Protein AF-A0A7C5CUS9-F1 (afdb_monomer_lite)

Foldseek 3Di:
DDDPDDPDDDPVVLVVLLVLLLVLLVLLVVLLVQLLPQDQPPDQDPVSLVVSLVSNLVSLVSQLVSCVVSVVVLSNVQSVVLSVLSVVCCVPPSVLVVVCSVVSLSRVLSNLLSVCSNPVDPVSLVVSLCSQVDPSRPDGRPPVSNVSSSVSSNVSPDDSPPPPPVPPPPDDDDDDDDDDDDDDDDDDDDDDDDDDDDDDDDDDDDDDDDPPPPPPPPDPPPPDVVVVVVVVVPDDD

pLDDT: mean 77.97, std 20.78, range [39.03, 98.56]

Secondary structure (DSSP, 8-state):
-------PPPHHHHHHHHHHHHHHHHHHHHHHHHHHHPPPPSS--HHHHHHHHHHHHHHHHHHHHHHHHTT-HHHHHHHHHHHHHHHHHHHH-HHHHHHHHHTTHHHHHHHHHHHHHHS--HHHHHHHHHHHT-TTSSSPPPHHHHHHHHHHHHHHH--TTTTSTTS-----------------------------------------------------TT--HHHHHHHHHS---

Sequence (237 aa):
MADLEPLTATPDEIATRADTALAFAEELEDVALQLSSLALDDAPSSSTSSAFIEQILAEYERLVMAAHLFDYTGIQQSGEWWQRFLQKTQQTAPDRLLAWWEQGALFAWIELTALSLRDPAAEHLALLQETLLDDTFPETLPEALQTQLLLDLHQQSVDPFAVDKAFDEETDPTVSTSASVASIKDQNKDNEDENESKNDITNNEASTEHSSNNNYLRWDQDIHPELLNAFLQETPP

Structure (mmCIF, N/CA/C/O backbone):
data_AF-A0A7C5CUS9-F1
#
_entry.id   AF-A0A7C5CUS9-F1
#
loop_
_atom_site.group_PDB
_atom_site.id
_atom_site.type_symbol
_atom_site.label_atom_id
_atom_site.label_alt_id
_atom_site.label_comp_id
_atom_site.label_asym_id
_atom_site.label_entity_id
_atom_site.label_seq_id
_atom_site.pdbx_PDB_ins_code
_atom_site.Cartn_x
_atom_site.Cartn_y
_atom_site.Cartn_z
_atom_site.occupancy
_atom_site.B_iso_or_equiv
_atom_site.auth_seq_id
_atom_site.auth_comp_id
_atom_site.auth_asym_id
_atom_site.auth_atom_id
_atom_site.pdbx_PDB_model_num
ATOM 1 N N . MET A 1 1 ? 8.129 -22.431 -42.213 1.00 55.28 1 MET A N 1
ATOM 2 C CA . MET A 1 1 ? 8.843 -21.845 -41.066 1.00 55.28 1 MET A CA 1
ATOM 3 C C . MET A 1 1 ? 8.667 -20.353 -41.205 1.00 55.28 1 MET A C 1
ATOM 5 O O . MET A 1 1 ? 9.185 -19.806 -42.164 1.00 55.28 1 MET A O 1
ATOM 9 N N . ALA A 1 2 ? 7.786 -19.763 -40.400 1.00 53.50 2 ALA A N 1
ATOM 10 C CA . ALA A 1 2 ? 7.656 -18.314 -40.336 1.00 53.50 2 ALA A CA 1
ATOM 11 C C . ALA A 1 2 ? 8.736 -17.827 -39.368 1.00 53.50 2 ALA A C 1
ATOM 13 O O . ALA A 1 2 ? 8.778 -18.318 -38.239 1.00 53.50 2 ALA A O 1
ATOM 14 N N . ASP A 1 3 ? 9.623 -16.956 -39.844 1.00 59.09 3 ASP A N 1
ATOM 15 C CA . ASP A 1 3 ? 10.543 -16.201 -38.998 1.00 59.09 3 ASP A CA 1
ATOM 16 C C . ASP A 1 3 ? 9.707 -15.373 -38.019 1.00 59.09 3 ASP A C 1
ATOM 18 O O . ASP A 1 3 ? 8.948 -14.492 -38.423 1.00 59.09 3 ASP A O 1
ATOM 22 N N . LEU A 1 4 ? 9.784 -15.722 -36.736 1.00 63.00 4 LEU A N 1
ATOM 23 C CA . LEU A 1 4 ? 9.299 -14.879 -35.654 1.00 63.00 4 LEU A CA 1
ATOM 24 C C . LEU A 1 4 ? 10.414 -13.875 -35.374 1.00 63.00 4 LEU A C 1
ATOM 26 O O . LEU A 1 4 ? 11.350 -14.185 -34.638 1.00 63.00 4 LEU A O 1
ATOM 30 N N . GLU A 1 5 ? 10.346 -12.701 -36.001 1.00 58.34 5 GLU A N 1
ATOM 31 C CA . GLU A 1 5 ? 11.188 -11.584 -35.579 1.00 58.34 5 GLU A CA 1
ATOM 32 C C . GLU A 1 5 ? 10.832 -11.229 -34.123 1.00 58.34 5 GLU A C 1
ATOM 34 O O . GLU A 1 5 ? 9.645 -11.103 -33.798 1.00 58.34 5 GLU A O 1
ATOM 39 N N . PRO A 1 6 ? 11.821 -11.123 -33.217 1.00 62.91 6 PRO A N 1
ATOM 40 C CA . PRO A 1 6 ? 11.564 -10.747 -31.837 1.00 62.91 6 PRO A CA 1
ATOM 41 C C . PRO A 1 6 ? 11.033 -9.310 -31.797 1.00 62.91 6 PRO A C 1
ATOM 43 O O . PRO A 1 6 ? 11.703 -8.379 -32.237 1.00 62.91 6 PRO A O 1
ATOM 46 N N . LEU A 1 7 ? 9.819 -9.134 -31.267 1.00 59.28 7 LEU A N 1
ATOM 47 C CA . LEU A 1 7 ? 9.232 -7.831 -30.946 1.00 59.28 7 LEU A CA 1
ATOM 48 C C . LEU A 1 7 ? 10.044 -7.190 -29.812 1.00 59.28 7 LEU A C 1
ATOM 50 O O . LEU A 1 7 ? 9.734 -7.363 -28.636 1.00 59.28 7 LEU A O 1
ATOM 54 N N . THR A 1 8 ? 11.118 -6.488 -30.161 1.00 75.06 8 THR A N 1
ATOM 55 C CA . THR A 1 8 ? 11.829 -5.612 -29.228 1.00 75.06 8 THR A CA 1
ATOM 56 C C . THR A 1 8 ? 10.999 -4.349 -29.036 1.00 75.06 8 THR A C 1
ATOM 58 O O . THR A 1 8 ? 10.663 -3.691 -30.023 1.00 75.06 8 THR A O 1
ATOM 61 N N . ALA A 1 9 ? 10.668 -4.018 -27.787 1.00 71.69 9 ALA A N 1
ATOM 62 C CA . ALA A 1 9 ? 9.993 -2.768 -27.450 1.00 71.69 9 ALA A CA 1
ATOM 63 C C . ALA A 1 9 ? 10.779 -1.572 -28.009 1.00 71.69 9 ALA A C 1
ATOM 65 O O . ALA A 1 9 ? 12.014 -1.559 -27.998 1.00 71.69 9 ALA A O 1
ATOM 66 N N . THR A 1 10 ? 10.067 -0.579 -28.529 1.00 78.44 10 THR A N 1
ATOM 67 C CA . THR A 1 10 ? 10.707 0.631 -29.050 1.00 78.44 10 THR A CA 1
ATOM 68 C C . THR A 1 10 ? 11.219 1.502 -27.892 1.00 78.44 10 THR A C 1
ATOM 70 O O . THR A 1 10 ? 10.622 1.499 -26.815 1.00 78.44 10 THR A O 1
ATOM 73 N N . PRO A 1 11 ? 12.305 2.279 -28.073 1.00 75.44 11 PRO A N 1
ATOM 74 C CA . PRO A 1 11 ? 12.808 3.181 -27.031 1.00 75.44 11 PRO A CA 1
ATOM 75 C C . PRO A 1 11 ? 11.751 4.141 -26.454 1.00 75.44 11 PRO A C 1
ATOM 77 O O . PRO A 1 11 ? 11.769 4.415 -25.255 1.00 75.44 11 PRO A O 1
ATOM 80 N N . ASP A 1 12 ? 10.800 4.596 -27.278 1.00 75.56 12 ASP A N 1
ATOM 81 C CA . ASP A 1 12 ? 9.710 5.488 -26.857 1.00 75.56 12 ASP A CA 1
ATOM 82 C C . ASP A 1 12 ? 8.717 4.796 -25.899 1.00 75.56 12 ASP A C 1
ATOM 84 O O . ASP A 1 12 ? 8.228 5.414 -24.950 1.00 75.56 12 ASP A O 1
ATOM 88 N N . GLU A 1 13 ? 8.441 3.501 -26.094 1.00 75.38 13 GLU A N 1
ATOM 89 C CA . GLU A 1 13 ? 7.565 2.718 -25.205 1.00 75.38 13 GLU A CA 1
ATOM 90 C C . GLU A 1 13 ? 8.198 2.514 -23.823 1.00 75.38 13 GLU A C 1
ATOM 92 O O . GLU A 1 13 ? 7.502 2.542 -22.809 1.00 75.38 13 GLU A O 1
ATOM 97 N N . ILE A 1 14 ? 9.523 2.361 -23.763 1.00 75.38 14 ILE A N 1
ATOM 98 C CA . ILE A 1 14 ? 10.247 2.172 -22.500 1.00 75.38 14 ILE A CA 1
ATOM 99 C C . ILE A 1 14 ? 10.316 3.467 -21.700 1.00 75.38 14 ILE A C 1
ATOM 101 O O . ILE A 1 14 ? 10.072 3.440 -20.495 1.00 75.38 14 ILE A O 1
ATOM 105 N N . ALA A 1 15 ? 10.585 4.597 -22.360 1.00 76.06 15 ALA A N 1
ATOM 106 C CA . ALA A 1 15 ? 10.545 5.905 -21.710 1.00 76.06 15 ALA A CA 1
ATOM 107 C C . ALA A 1 15 ? 9.154 6.176 -21.111 1.00 76.06 15 ALA A C 1
ATOM 109 O O . ALA A 1 15 ? 9.038 6.498 -19.932 1.00 76.06 15 ALA A O 1
ATOM 110 N N . THR A 1 16 ? 8.095 5.910 -21.883 1.00 83.69 16 THR A N 1
ATOM 111 C CA . THR A 1 16 ? 6.706 6.063 -21.420 1.00 83.69 16 THR A CA 1
ATOM 112 C C . THR A 1 16 ? 6.406 5.175 -20.207 1.00 83.69 16 THR A C 1
ATOM 114 O O . THR A 1 16 ? 5.716 5.597 -19.279 1.00 83.69 16 THR A O 1
ATOM 117 N N . ARG A 1 17 ? 6.936 3.946 -20.179 1.00 80.69 17 ARG A N 1
ATOM 118 C CA . ARG A 1 17 ? 6.749 3.010 -19.064 1.00 80.69 17 ARG A CA 1
ATOM 119 C C . ARG A 1 17 ? 7.463 3.464 -17.791 1.00 80.69 17 ARG A C 1
ATOM 121 O O . ARG A 1 17 ? 6.866 3.395 -16.721 1.00 80.69 17 ARG A O 1
ATOM 128 N N . ALA A 1 18 ? 8.700 3.946 -17.902 1.00 84.50 18 ALA A N 1
ATOM 129 C CA . ALA A 1 18 ? 9.447 4.486 -16.767 1.00 84.50 18 ALA A CA 1
ATOM 130 C C . ALA A 1 18 ? 8.754 5.726 -16.177 1.00 84.50 18 ALA A C 1
ATOM 132 O O . ALA A 1 18 ? 8.589 5.815 -14.961 1.00 84.50 18 ALA A O 1
ATOM 133 N N . ASP A 1 19 ? 8.265 6.627 -17.034 1.00 88.75 19 ASP A N 1
ATOM 134 C CA . ASP A 1 19 ? 7.502 7.805 -16.609 1.00 88.75 19 ASP A CA 1
ATOM 135 C C . ASP A 1 19 ? 6.191 7.408 -15.907 1.00 88.75 19 ASP A C 1
ATOM 137 O O . ASP A 1 19 ? 5.823 7.988 -14.887 1.00 88.75 19 ASP A O 1
ATOM 141 N N . THR A 1 20 ? 5.511 6.373 -16.413 1.00 92.69 20 THR A N 1
ATOM 142 C CA . THR A 1 20 ? 4.284 5.823 -15.809 1.00 92.69 20 THR A CA 1
ATOM 143 C C . THR A 1 20 ? 4.559 5.216 -14.430 1.00 92.69 20 THR A C 1
ATOM 145 O O . THR A 1 20 ? 3.800 5.460 -13.493 1.00 92.69 20 THR A O 1
ATOM 148 N N . ALA A 1 21 ? 5.654 4.464 -14.283 1.00 93.31 21 ALA A N 1
ATOM 149 C CA . ALA A 1 21 ? 6.048 3.863 -13.010 1.00 93.31 21 ALA A CA 1
ATOM 150 C C . ALA A 1 21 ? 6.416 4.917 -11.962 1.00 93.31 21 ALA A C 1
ATOM 152 O O . ALA A 1 21 ? 6.008 4.800 -10.808 1.00 93.31 21 ALA A O 1
ATOM 153 N N . LEU A 1 22 ? 7.136 5.966 -12.368 1.00 94.69 22 LEU A N 1
ATOM 154 C CA . LEU A 1 22 ? 7.504 7.067 -11.484 1.00 94.69 22 LEU A CA 1
ATOM 155 C C . LEU A 1 22 ? 6.280 7.879 -11.043 1.00 94.69 22 LEU A C 1
ATOM 157 O O . LEU A 1 22 ? 6.134 8.148 -9.854 1.00 94.69 22 LEU A O 1
ATOM 161 N N . ALA A 1 23 ? 5.373 8.199 -11.969 1.00 95.94 23 ALA A N 1
ATOM 162 C CA . ALA A 1 23 ? 4.124 8.889 -11.649 1.00 95.94 23 ALA A CA 1
ATOM 163 C C . ALA A 1 23 ? 3.242 8.071 -10.693 1.00 95.94 23 ALA A C 1
ATOM 165 O O . ALA A 1 23 ? 2.646 8.618 -9.769 1.00 95.94 23 ALA A O 1
ATOM 166 N N . PHE A 1 24 ? 3.182 6.749 -10.868 1.00 97.38 24 PHE A N 1
ATOM 167 C CA . PHE A 1 24 ? 2.443 5.905 -9.937 1.00 97.38 24 PHE A CA 1
ATOM 168 C C . PHE A 1 24 ? 3.132 5.792 -8.570 1.00 97.38 24 PHE A C 1
ATOM 170 O O . PHE A 1 24 ? 2.455 5.808 -7.545 1.00 97.38 24 PHE A O 1
ATOM 177 N N . ALA A 1 25 ? 4.465 5.725 -8.529 1.00 97.38 25 ALA A N 1
ATOM 178 C CA . ALA A 1 25 ? 5.212 5.727 -7.273 1.00 97.38 25 ALA A CA 1
ATOM 179 C C . ALA A 1 25 ? 4.959 7.003 -6.448 1.00 97.38 25 ALA A C 1
ATOM 181 O O . ALA A 1 25 ? 4.823 6.914 -5.231 1.00 97.38 25 ALA A O 1
ATOM 182 N N . GLU A 1 26 ? 4.835 8.164 -7.098 1.00 98.00 26 GLU A N 1
ATOM 183 C CA . GLU A 1 26 ? 4.446 9.423 -6.444 1.00 98.00 26 GLU A CA 1
ATOM 184 C C . GLU A 1 26 ? 3.052 9.332 -5.804 1.00 98.00 26 GLU A C 1
ATOM 186 O O . GLU A 1 26 ? 2.882 9.704 -4.646 1.00 98.00 26 GLU A O 1
ATOM 191 N N . GLU A 1 27 ? 2.069 8.754 -6.501 1.00 98.25 27 GLU A N 1
ATOM 192 C CA . GLU A 1 27 ? 0.730 8.538 -5.932 1.00 98.25 27 GLU A CA 1
ATOM 193 C C . GLU A 1 27 ? 0.753 7.586 -4.723 1.00 98.25 27 GLU A C 1
ATOM 195 O O . GLU A 1 27 ? 0.041 7.811 -3.741 1.00 98.25 27 GLU A O 1
ATOM 200 N N . LEU A 1 28 ? 1.579 6.533 -4.759 1.00 98.31 28 LEU A N 1
ATOM 201 C CA . LEU A 1 28 ? 1.756 5.614 -3.628 1.00 98.31 28 LEU A CA 1
ATOM 202 C C . LEU A 1 28 ? 2.380 6.311 -2.411 1.00 98.31 28 LEU A C 1
ATOM 204 O O . LEU A 1 28 ? 1.915 6.112 -1.288 1.00 98.31 28 LEU A O 1
ATOM 208 N N . GLU A 1 29 ? 3.405 7.137 -2.623 1.00 98.25 29 GLU A N 1
ATOM 209 C CA . GLU A 1 29 ? 4.027 7.941 -1.566 1.00 98.25 29 GLU A CA 1
ATOM 210 C C . GLU A 1 29 ? 3.043 8.934 -0.964 1.00 98.25 29 GLU A C 1
ATOM 212 O O . GLU A 1 29 ? 2.971 9.056 0.256 1.00 98.25 29 GLU A O 1
ATOM 217 N N . ASP A 1 30 ? 2.233 9.588 -1.794 1.00 98.44 30 ASP A N 1
ATOM 218 C CA . ASP A 1 30 ? 1.185 10.477 -1.314 1.00 98.44 30 ASP A CA 1
ATOM 219 C C . ASP A 1 30 ? 0.157 9.718 -0.468 1.00 98.44 30 ASP A C 1
ATOM 221 O O . ASP A 1 30 ? -0.300 10.238 0.548 1.00 98.44 30 ASP A O 1
ATOM 225 N N . VAL A 1 31 ? -0.233 8.494 -0.844 1.00 98.31 31 VAL A N 1
ATOM 226 C CA . VAL A 1 31 ? -1.117 7.642 -0.020 1.00 98.31 31 VAL A CA 1
ATOM 227 C C . VAL A 1 31 ? -0.464 7.293 1.313 1.00 98.31 31 VAL A C 1
ATOM 229 O O . VAL A 1 31 ? -1.089 7.477 2.360 1.00 98.31 31 VAL A O 1
ATOM 232 N N . ALA A 1 32 ? 0.782 6.822 1.298 1.00 98.25 32 ALA A N 1
ATOM 233 C CA . ALA A 1 32 ? 1.506 6.484 2.518 1.00 98.25 32 ALA A CA 1
ATOM 234 C C . ALA A 1 32 ? 1.677 7.706 3.437 1.00 98.25 32 ALA A C 1
ATOM 236 O O . ALA A 1 32 ? 1.413 7.626 4.638 1.00 98.25 32 ALA A O 1
ATOM 237 N N . LEU A 1 33 ? 2.011 8.865 2.864 1.00 97.88 33 LEU A N 1
ATOM 238 C CA . LEU A 1 33 ? 2.150 10.120 3.589 1.00 97.88 33 LEU A CA 1
ATOM 239 C C . LEU A 1 33 ? 0.820 10.546 4.215 1.00 97.88 33 LEU A C 1
ATOM 241 O O . LEU A 1 33 ? 0.798 10.854 5.407 1.00 97.88 33 LEU A O 1
ATOM 245 N N . GLN A 1 34 ? -0.286 10.519 3.461 1.00 97.75 34 GLN A N 1
ATOM 246 C CA . GLN A 1 34 ? -1.606 10.841 4.009 1.00 97.75 34 GLN A CA 1
ATOM 247 C C . GLN A 1 34 ? -1.957 9.910 5.170 1.00 97.75 34 GLN A C 1
ATOM 249 O O . GLN A 1 34 ? -2.291 10.408 6.245 1.00 97.75 34 GLN A O 1
ATOM 254 N N . LEU A 1 35 ? -1.785 8.593 5.001 1.00 96.69 35 LEU A N 1
ATOM 255 C CA . LEU A 1 35 ? -2.011 7.598 6.054 1.00 96.69 35 LEU A CA 1
ATOM 256 C C . LEU A 1 35 ? -1.165 7.871 7.303 1.00 96.69 35 LEU A C 1
ATOM 258 O O . LEU A 1 35 ? -1.698 7.826 8.411 1.00 96.69 35 LEU A O 1
ATOM 262 N N . SER A 1 36 ? 0.120 8.192 7.144 1.00 96.69 36 SER A N 1
ATOM 263 C CA . SER A 1 36 ? 1.016 8.517 8.263 1.00 96.69 36 SER A CA 1
ATOM 264 C C . SER A 1 36 ? 0.643 9.829 8.971 1.00 96.69 36 SER A C 1
ATOM 266 O O . SER A 1 36 ? 0.880 9.985 10.167 1.00 96.69 36 SER A O 1
ATOM 268 N N . SER A 1 37 ? 0.039 10.772 8.241 1.00 95.50 37 SER A N 1
ATOM 269 C CA . SER A 1 37 ? -0.313 12.106 8.738 1.00 95.50 37 SER A CA 1
ATOM 270 C C . SER A 1 37 ? -1.657 12.171 9.465 1.00 95.50 37 SER A C 1
ATOM 272 O O . SER A 1 37 ? -1.967 13.198 10.077 1.00 95.50 37 SER A O 1
ATOM 274 N N . LEU A 1 38 ? -2.464 11.105 9.398 1.00 93.81 38 LEU A N 1
ATOM 275 C CA . LEU A 1 38 ? -3.766 11.061 10.053 1.00 93.81 38 LEU A CA 1
ATOM 276 C C . LEU A 1 38 ? -3.597 11.272 11.561 1.00 93.81 38 LEU A C 1
ATOM 278 O O . LEU A 1 38 ? -2.950 10.495 12.248 1.00 93.81 38 LEU A O 1
ATOM 282 N N . ALA A 1 39 ? -4.194 12.326 12.106 1.00 86.62 39 ALA A N 1
ATOM 283 C CA . ALA A 1 39 ? -4.146 12.574 13.540 1.00 86.62 39 ALA A CA 1
ATOM 284 C C . ALA A 1 39 ? -5.305 11.857 14.241 1.00 86.62 39 ALA A C 1
ATOM 286 O O . ALA A 1 39 ? -6.468 12.015 13.857 1.00 86.62 39 ALA A O 1
ATOM 287 N N . LEU A 1 40 ? -4.996 11.116 15.304 1.00 82.50 40 LEU A N 1
ATOM 288 C CA . LEU A 1 40 ? -5.993 10.641 16.256 1.00 82.50 40 LEU A CA 1
ATOM 289 C C . LEU A 1 40 ? -6.042 11.613 17.440 1.00 82.50 40 LEU A C 1
ATOM 291 O O . LEU A 1 40 ? -5.014 11.896 18.051 1.00 82.50 40 LEU A O 1
ATOM 295 N N . ASP A 1 41 ? -7.227 12.131 17.768 1.00 81.12 41 ASP A N 1
ATOM 296 C CA . ASP A 1 41 ? -7.403 12.967 18.961 1.00 81.12 41 ASP A CA 1
ATOM 297 C C . ASP A 1 41 ? -7.045 12.178 20.239 1.00 81.12 41 ASP A C 1
ATOM 299 O O . ASP A 1 41 ? -7.427 11.015 20.368 1.00 81.12 41 ASP A O 1
ATOM 303 N N . ASP A 1 42 ? -6.407 12.833 21.221 1.00 69.44 42 ASP A N 1
ATOM 304 C CA . ASP A 1 42 ? -5.865 12.243 22.471 1.00 69.44 42 ASP A CA 1
ATOM 305 C C . ASP A 1 42 ? -6.867 11.421 23.320 1.00 69.44 42 ASP A C 1
ATOM 307 O O . ASP A 1 42 ? -6.479 10.691 24.234 1.00 69.44 42 ASP A O 1
ATOM 311 N N . ALA A 1 43 ? -8.171 11.548 23.064 1.00 64.19 43 ALA A N 1
ATOM 312 C CA . ALA A 1 43 ? -9.222 10.786 23.734 1.00 64.19 43 ALA A CA 1
ATOM 313 C C . ALA A 1 43 ? -10.288 10.354 22.717 1.00 64.19 43 ALA A C 1
ATOM 315 O O . ALA A 1 43 ? -11.368 10.959 22.656 1.00 64.19 43 ALA A O 1
ATOM 316 N N . PRO A 1 44 ? -10.013 9.321 21.901 1.00 68.31 44 PRO A N 1
ATOM 317 C CA . PRO A 1 44 ? -10.926 8.944 20.846 1.00 68.31 44 PRO A CA 1
ATOM 318 C C . PRO A 1 44 ? -12.192 8.364 21.477 1.00 68.31 44 PRO A C 1
ATOM 320 O O . PRO A 1 44 ? -12.201 7.325 22.138 1.00 68.31 44 PRO A O 1
ATOM 323 N N . SER A 1 45 ? -13.303 9.069 21.285 1.00 74.69 45 SER A N 1
ATOM 324 C CA . SER A 1 45 ? -14.613 8.466 21.484 1.00 74.69 45 SER A CA 1
ATOM 325 C C . SER A 1 45 ? -14.779 7.305 20.496 1.00 74.69 45 SER A C 1
ATOM 327 O O . SER A 1 45 ? -14.178 7.320 19.423 1.00 74.69 45 SER A O 1
ATOM 329 N N . SER A 1 46 ? -15.643 6.330 20.796 1.00 75.31 46 SER A N 1
ATOM 330 C CA . SER A 1 46 ? -15.958 5.248 19.839 1.00 75.31 46 SER A CA 1
ATOM 331 C C . SER A 1 46 ? -16.356 5.771 18.445 1.00 75.31 46 SER A C 1
ATOM 333 O O . SER A 1 46 ? -16.007 5.170 17.433 1.00 75.31 46 SER A O 1
ATOM 335 N N . SER A 1 47 ? -17.017 6.933 18.380 1.00 74.88 47 SER A N 1
ATOM 336 C CA . SER A 1 47 ? -17.316 7.642 17.131 1.00 74.88 47 SER A CA 1
ATOM 337 C C . SER A 1 47 ? -16.082 8.224 16.432 1.00 74.88 47 SER A C 1
ATOM 339 O O . SER A 1 47 ? -16.008 8.167 15.208 1.00 74.88 47 SER A O 1
ATOM 341 N N . THR A 1 48 ? -15.106 8.750 17.178 1.00 76.62 48 THR A N 1
ATOM 342 C CA . THR A 1 48 ? -13.851 9.291 16.624 1.00 76.62 48 THR A CA 1
ATOM 343 C C . THR A 1 48 ? -12.997 8.173 16.025 1.00 76.62 48 THR A C 1
ATOM 345 O O . THR A 1 48 ? -12.500 8.323 14.915 1.00 76.62 48 THR A O 1
ATOM 348 N N . SER A 1 49 ? -12.899 7.020 16.697 1.00 82.19 49 SER A N 1
ATOM 349 C CA . SER A 1 49 ? -12.193 5.845 16.166 1.00 82.19 49 SER A CA 1
ATOM 350 C C . SER A 1 49 ? -12.828 5.319 14.877 1.00 82.19 49 SER A C 1
ATOM 352 O O . SER A 1 49 ? -12.116 4.927 13.959 1.00 82.19 49 SER A O 1
ATOM 354 N N . SER A 1 50 ? -14.163 5.336 14.774 1.00 86.31 50 SER A N 1
ATOM 355 C CA . SER A 1 50 ? -14.853 4.926 13.543 1.00 86.31 50 SER A CA 1
ATOM 356 C C . SER A 1 50 ? -14.544 5.866 12.379 1.00 86.31 50 SER A C 1
ATOM 358 O O . SER A 1 50 ? -14.177 5.394 11.308 1.00 86.31 50 SER A O 1
ATOM 360 N N . ALA A 1 51 ? -14.644 7.181 12.597 1.00 89.25 51 ALA A N 1
ATOM 361 C CA . ALA A 1 51 ? -14.350 8.180 11.569 1.00 89.25 51 ALA A CA 1
ATOM 362 C C . ALA A 1 51 ? -12.878 8.141 11.124 1.00 89.25 51 ALA A C 1
ATOM 364 O O . ALA A 1 51 ? -12.578 8.340 9.951 1.00 89.25 51 ALA A O 1
ATOM 365 N N . PHE A 1 52 ? -11.961 7.856 12.049 1.00 91.31 52 PHE A N 1
ATOM 366 C CA . PHE A 1 52 ? -10.548 7.655 11.745 1.00 91.31 52 PHE A CA 1
ATOM 367 C C . PHE A 1 52 ? -10.322 6.434 10.838 1.00 91.31 52 PHE A C 1
ATOM 369 O O . PHE A 1 52 ? -9.650 6.529 9.816 1.00 91.31 52 PHE A O 1
ATOM 376 N N . ILE A 1 53 ? -10.944 5.293 11.154 1.00 90.94 53 ILE A N 1
ATOM 377 C CA . ILE A 1 53 ? -10.836 4.086 10.320 1.00 90.94 53 ILE A CA 1
ATOM 378 C C . ILE A 1 53 ? -11.471 4.305 8.937 1.00 90.94 53 ILE A C 1
ATOM 380 O O . ILE A 1 53 ? -10.954 3.804 7.940 1.00 90.94 53 ILE A O 1
ATOM 384 N N . GLU A 1 54 ? -12.555 5.079 8.845 1.00 93.25 54 GLU A N 1
ATOM 385 C CA . GLU A 1 54 ? -13.144 5.473 7.558 1.00 93.25 54 GLU A CA 1
ATOM 386 C C . GLU A 1 54 ? -12.164 6.278 6.689 1.00 93.25 54 GLU A C 1
ATOM 388 O O . GLU A 1 54 ? -12.128 6.064 5.479 1.00 93.25 54 GLU A O 1
ATOM 393 N N . GLN A 1 55 ? -11.326 7.136 7.281 1.00 95.81 55 GLN A N 1
ATOM 394 C CA . GLN A 1 55 ? -10.280 7.863 6.546 1.00 95.81 55 GLN A CA 1
ATOM 395 C C . GLN A 1 55 ? -9.194 6.917 6.026 1.00 95.81 55 GLN A C 1
ATOM 397 O O . GLN A 1 55 ? -8.820 7.010 4.860 1.00 95.81 55 GLN A O 1
ATOM 402 N N . ILE A 1 56 ? -8.754 5.951 6.842 1.00 96.00 56 ILE A N 1
ATOM 403 C CA . ILE A 1 56 ? -7.818 4.906 6.393 1.00 96.00 56 ILE A CA 1
ATOM 404 C C . ILE A 1 56 ? -8.401 4.151 5.191 1.00 96.00 56 ILE A C 1
ATOM 406 O O . ILE A 1 56 ? -7.723 3.957 4.184 1.00 96.00 56 ILE A O 1
ATOM 410 N N . LEU A 1 57 ? -9.668 3.734 5.273 1.00 96.50 57 LEU A N 1
ATOM 411 C CA . LEU A 1 57 ? -10.330 3.016 4.181 1.00 96.50 57 LEU A CA 1
ATOM 412 C C . LEU A 1 57 ? -10.447 3.861 2.906 1.00 96.50 57 LEU A C 1
ATOM 414 O O . LEU A 1 57 ? -10.296 3.308 1.816 1.00 96.50 57 LEU A O 1
ATOM 418 N N . ALA A 1 58 ? -10.678 5.169 3.036 1.00 97.81 58 ALA A N 1
ATOM 419 C CA . ALA A 1 58 ? -10.740 6.088 1.903 1.00 97.81 58 ALA A CA 1
ATOM 420 C C . ALA A 1 58 ? -9.381 6.225 1.194 1.00 97.81 58 ALA A C 1
ATOM 422 O O . ALA A 1 58 ? -9.327 6.210 -0.035 1.00 97.81 58 ALA A O 1
ATOM 423 N N . GLU A 1 59 ? -8.271 6.270 1.937 1.00 98.38 59 GLU A N 1
ATOM 424 C CA . GLU A 1 59 ? -6.931 6.281 1.331 1.00 98.38 59 GLU A CA 1
ATOM 425 C C . GLU A 1 59 ? -6.612 4.960 0.617 1.00 98.38 59 GLU A C 1
ATOM 427 O O . GLU A 1 59 ? -6.068 4.960 -0.487 1.00 98.38 59 GLU A O 1
ATOM 432 N N . TYR A 1 60 ? -7.034 3.824 1.176 1.00 98.25 60 TYR A N 1
ATOM 433 C CA . TYR A 1 60 ? -6.937 2.538 0.481 1.00 98.25 60 TYR A CA 1
ATOM 434 C C . TYR A 1 60 ? -7.834 2.463 -0.768 1.00 98.25 60 TYR A C 1
ATOM 436 O O . TYR A 1 60 ? -7.499 1.773 -1.728 1.00 98.25 60 TYR A O 1
ATOM 444 N N . GLU A 1 61 ? -8.971 3.162 -0.791 1.00 98.44 61 GLU A N 1
ATOM 445 C CA . GLU A 1 61 ? -9.801 3.285 -1.997 1.00 98.44 61 GLU A CA 1
ATOM 446 C C . GLU A 1 61 ? -9.100 4.111 -3.071 1.00 98.44 61 GLU A C 1
ATOM 448 O O . GLU A 1 61 ? -9.033 3.677 -4.224 1.00 98.44 61 GLU A O 1
ATOM 453 N N . ARG A 1 62 ? -8.494 5.240 -2.686 1.00 98.31 62 ARG A N 1
ATOM 454 C CA . ARG A 1 62 ? -7.664 6.050 -3.585 1.00 98.31 62 ARG A CA 1
ATOM 455 C C . ARG A 1 62 ? -6.522 5.228 -4.179 1.00 98.31 62 ARG A C 1
ATOM 457 O O . ARG A 1 62 ? -6.323 5.270 -5.390 1.00 98.31 62 ARG A O 1
ATOM 464 N N . LEU A 1 63 ? -5.840 4.430 -3.359 1.00 98.38 63 LEU A N 1
ATOM 465 C CA . LEU A 1 63 ? -4.793 3.506 -3.794 1.00 98.38 63 LEU A CA 1
ATOM 466 C C . LEU A 1 63 ? -5.285 2.526 -4.867 1.00 98.38 63 LEU A C 1
ATOM 468 O O . LEU A 1 63 ? -4.646 2.378 -5.905 1.00 98.38 63 LEU A O 1
ATOM 472 N N . VAL A 1 64 ? -6.424 1.865 -4.638 1.00 98.56 64 VAL A N 1
ATOM 473 C CA . VAL A 1 64 ? -7.005 0.905 -5.593 1.00 98.56 64 VAL A CA 1
ATOM 474 C C . VAL A 1 64 ? -7.384 1.596 -6.905 1.00 98.56 64 VAL A C 1
ATOM 476 O O . VAL A 1 64 ? -7.122 1.059 -7.982 1.00 98.56 64 VAL A O 1
ATOM 479 N N . MET A 1 65 ? -7.958 2.800 -6.835 1.00 98.19 65 MET A N 1
ATOM 480 C CA . MET A 1 65 ? -8.291 3.594 -8.020 1.00 98.19 65 MET A CA 1
ATOM 481 C C . MET A 1 65 ? -7.045 4.017 -8.803 1.00 98.19 65 MET A C 1
ATOM 483 O O . MET A 1 65 ? -7.050 3.930 -10.030 1.00 98.19 65 MET A O 1
ATOM 487 N N . ALA A 1 66 ? -5.984 4.443 -8.114 1.00 97.94 66 ALA A N 1
ATOM 488 C CA . ALA A 1 66 ? -4.711 4.782 -8.738 1.00 97.94 66 ALA A CA 1
ATOM 489 C C . ALA A 1 66 ? -4.094 3.541 -9.400 1.00 97.94 66 ALA A C 1
ATOM 491 O O . ALA A 1 66 ? -3.812 3.561 -10.592 1.00 97.94 66 ALA A O 1
ATOM 492 N N . ALA A 1 67 ? -3.997 2.416 -8.689 1.00 97.75 67 ALA A N 1
ATOM 493 C CA . ALA A 1 67 ? -3.470 1.173 -9.251 1.00 97.75 67 ALA A CA 1
ATOM 494 C C . ALA A 1 67 ? -4.232 0.734 -10.513 1.00 97.75 67 ALA A C 1
ATOM 496 O O . ALA A 1 67 ? -3.617 0.290 -11.479 1.00 97.75 67 ALA A O 1
ATOM 497 N N . HIS A 1 68 ? -5.556 0.916 -10.533 1.00 97.44 68 HIS A N 1
ATOM 498 C CA . HIS A 1 68 ? -6.370 0.668 -11.719 1.00 97.44 68 HIS A CA 1
ATOM 499 C C . HIS A 1 68 ? -6.064 1.641 -12.869 1.00 97.44 68 HIS A C 1
ATOM 501 O O . HIS A 1 68 ? -5.948 1.211 -14.011 1.00 97.44 68 HIS A O 1
ATOM 507 N N . LEU A 1 69 ? -5.918 2.941 -12.584 1.00 96.56 69 LEU A N 1
ATOM 508 C CA . LEU A 1 69 ? -5.615 3.972 -13.585 1.00 96.56 69 LEU A CA 1
ATOM 509 C C . LEU A 1 69 ? -4.261 3.747 -14.279 1.00 96.56 69 LEU A C 1
ATOM 511 O O . LEU A 1 69 ? -4.124 4.069 -15.456 1.00 96.56 69 LEU A O 1
ATOM 515 N N . PHE A 1 70 ? -3.286 3.208 -13.548 1.00 95.31 70 PHE A N 1
ATOM 516 C CA . PHE A 1 70 ? -1.930 2.936 -14.026 1.00 95.31 70 PHE A CA 1
ATOM 517 C C . PHE A 1 70 ? -1.716 1.467 -14.457 1.00 95.31 70 PHE A C 1
ATOM 519 O O . PHE A 1 70 ? -0.583 1.060 -14.698 1.00 95.31 70 PHE A O 1
ATOM 526 N N . ASP A 1 71 ? -2.785 0.666 -14.553 1.00 95.19 71 ASP A N 1
ATOM 527 C CA . ASP A 1 71 ? -2.769 -0.750 -14.965 1.00 95.19 71 ASP A CA 1
ATOM 528 C C . ASP A 1 71 ? -1.922 -1.702 -14.077 1.00 95.19 71 ASP A C 1
ATOM 530 O O . ASP A 1 71 ? -1.523 -2.794 -14.495 1.00 95.19 71 ASP A O 1
ATOM 534 N N . TYR A 1 72 ? -1.703 -1.360 -12.803 1.00 95.38 72 TYR A N 1
ATOM 535 C CA . TYR A 1 72 ? -0.995 -2.199 -11.826 1.00 95.38 72 TYR A CA 1
ATOM 536 C C . TYR A 1 72 ? -1.928 -3.207 -11.140 1.00 95.38 72 TYR A C 1
ATOM 538 O O . TYR A 1 72 ? -2.339 -3.041 -9.988 1.00 95.38 72 TYR A O 1
ATOM 546 N N . THR A 1 73 ? -2.246 -4.295 -11.842 1.00 95.94 73 THR A N 1
ATOM 547 C CA . THR A 1 73 ? -3.246 -5.285 -11.395 1.00 95.94 73 THR A CA 1
ATOM 548 C C . THR A 1 73 ? -2.896 -5.955 -10.056 1.00 95.94 73 THR A C 1
ATOM 550 O O . THR A 1 73 ? -3.773 -6.088 -9.202 1.00 95.94 73 THR A O 1
ATOM 553 N N . GLY A 1 74 ? -1.644 -6.359 -9.823 1.00 96.06 74 GLY A N 1
ATOM 554 C CA . GLY A 1 74 ? -1.223 -6.982 -8.563 1.00 96.06 74 GLY A CA 1
ATOM 555 C C . GLY A 1 74 ? -1.344 -6.046 -7.359 1.00 96.06 74 GLY A C 1
ATOM 556 O O . GLY A 1 74 ? -1.784 -6.467 -6.286 1.00 96.06 74 GLY A O 1
ATOM 557 N N . ILE A 1 75 ? -1.043 -4.758 -7.549 1.00 97.31 75 ILE A N 1
ATOM 558 C CA . ILE A 1 75 ? -1.204 -3.724 -6.514 1.00 97.31 75 ILE A CA 1
ATOM 559 C C . ILE A 1 75 ? -2.689 -3.445 -6.278 1.00 97.31 75 ILE A C 1
ATOM 561 O O . ILE A 1 75 ? -3.118 -3.400 -5.127 1.00 97.31 75 ILE A O 1
ATOM 565 N N . GLN A 1 76 ? -3.497 -3.363 -7.342 1.00 98.06 76 GLN A N 1
ATOM 566 C CA . GLN A 1 76 ? -4.949 -3.203 -7.239 1.00 98.06 76 GLN A CA 1
ATOM 567 C C . GLN A 1 76 ? -5.574 -4.335 -6.406 1.00 98.06 76 GLN A C 1
ATOM 569 O O . GLN A 1 76 ? -6.280 -4.077 -5.432 1.00 98.06 76 GLN A O 1
ATOM 574 N N . GLN A 1 77 ? -5.291 -5.594 -6.750 1.00 98.06 77 GLN A N 1
ATOM 575 C CA . GLN A 1 77 ? -5.854 -6.754 -6.053 1.00 98.06 77 GLN A CA 1
ATOM 576 C C . GLN A 1 77 ? -5.394 -6.836 -4.592 1.00 98.06 77 GLN A C 1
ATOM 578 O O . GLN A 1 77 ? -6.187 -7.192 -3.715 1.00 98.06 77 GLN A O 1
ATOM 583 N N . SER A 1 78 ? -4.134 -6.483 -4.324 1.00 97.94 78 SER A N 1
ATOM 584 C CA . SER A 1 78 ? -3.594 -6.421 -2.963 1.00 97.94 78 SER A CA 1
ATOM 585 C C . SER A 1 78 ? -4.274 -5.319 -2.149 1.00 97.94 78 SER A C 1
ATOM 587 O O . SER A 1 78 ? -4.711 -5.573 -1.028 1.00 97.94 78 SER A O 1
ATOM 589 N N . GLY A 1 79 ? -4.463 -4.128 -2.726 1.00 97.69 79 GLY A N 1
ATOM 590 C CA . GLY A 1 79 ? -5.201 -3.027 -2.104 1.00 97.69 79 GLY A CA 1
ATOM 591 C C . GLY A 1 79 ? -6.652 -3.397 -1.781 1.00 97.69 79 GLY A C 1
ATOM 592 O O . GLY A 1 79 ? -7.115 -3.162 -0.666 1.00 97.69 79 GLY A O 1
ATOM 593 N N . GLU A 1 80 ? -7.355 -4.067 -2.697 1.00 98.25 80 GLU A N 1
ATOM 594 C CA . GLU A 1 80 ? -8.715 -4.563 -2.447 1.00 98.25 80 GLU A CA 1
ATOM 595 C C . GLU A 1 80 ? -8.765 -5.617 -1.331 1.00 98.25 80 GLU A C 1
ATOM 597 O O . GLU A 1 80 ? -9.729 -5.680 -0.561 1.00 98.25 80 GLU A O 1
ATOM 602 N N . TRP A 1 81 ? -7.761 -6.495 -1.248 1.00 98.06 81 TRP A N 1
ATOM 603 C CA . TRP A 1 81 ? -7.661 -7.447 -0.146 1.00 98.06 81 TRP A CA 1
ATOM 604 C C . TRP A 1 81 ? -7.477 -6.716 1.186 1.00 98.06 81 TRP A C 1
ATOM 606 O O . TRP A 1 81 ? -8.243 -6.975 2.119 1.00 98.06 81 TRP A O 1
ATOM 616 N N . TRP A 1 82 ? -6.557 -5.747 1.245 1.00 97.00 82 TRP A N 1
ATOM 617 C CA . TRP A 1 82 ? -6.335 -4.927 2.433 1.00 97.00 82 TRP A CA 1
ATOM 618 C C . TRP A 1 82 ? -7.602 -4.183 2.856 1.00 97.00 82 TRP A C 1
ATOM 620 O O . TRP A 1 82 ? -7.959 -4.226 4.027 1.00 97.00 82 TRP A O 1
ATOM 630 N N . GLN A 1 83 ? -8.363 -3.592 1.931 1.00 97.19 83 GLN A N 1
ATOM 631 C CA . GLN A 1 83 ? -9.647 -2.960 2.261 1.00 97.19 83 GLN A CA 1
ATOM 632 C C . GLN A 1 83 ? -10.618 -3.921 2.959 1.00 97.19 83 GLN A C 1
ATOM 634 O O . GLN A 1 83 ? -11.191 -3.584 3.998 1.00 97.19 83 GLN A O 1
ATOM 639 N N . ARG A 1 84 ? -10.798 -5.135 2.419 1.00 97.56 84 ARG A N 1
ATOM 640 C CA . ARG A 1 84 ? -11.684 -6.150 3.021 1.00 97.56 84 ARG A CA 1
ATOM 641 C C . ARG A 1 84 ? -11.171 -6.586 4.395 1.00 97.56 84 ARG A C 1
ATOM 643 O O . ARG A 1 84 ? -11.963 -6.741 5.327 1.00 97.56 84 ARG A O 1
ATOM 650 N N . PHE A 1 85 ? -9.859 -6.760 4.526 1.00 96.38 85 PHE A N 1
ATOM 651 C CA . PHE A 1 85 ? -9.194 -7.098 5.780 1.00 96.38 85 PHE A CA 1
ATOM 652 C C . PHE A 1 85 ? -9.395 -6.010 6.849 1.00 96.38 85 PHE A C 1
ATOM 654 O O . PHE A 1 85 ? -9.797 -6.311 7.978 1.00 96.38 85 PHE A O 1
ATOM 661 N N . LEU A 1 86 ? -9.203 -4.740 6.487 1.00 95.38 86 LEU A N 1
ATOM 662 C CA . LEU A 1 86 ? -9.395 -3.589 7.368 1.00 95.38 86 LEU A CA 1
ATOM 663 C C . LEU A 1 86 ? -10.860 -3.462 7.805 1.00 95.38 86 LEU A C 1
ATOM 665 O O . LEU A 1 86 ? -11.129 -3.334 8.997 1.00 95.38 86 LEU A O 1
ATOM 669 N N . GLN A 1 87 ? -11.820 -3.605 6.884 1.00 95.38 87 GLN A N 1
ATOM 670 C CA . GLN A 1 87 ? -13.258 -3.592 7.198 1.00 95.38 87 GLN A CA 1
ATOM 671 C C . GLN A 1 87 ? -13.663 -4.721 8.157 1.00 95.38 87 GLN A C 1
ATOM 673 O O . GLN A 1 87 ? -14.427 -4.511 9.101 1.00 95.38 87 GLN A O 1
ATOM 678 N N . LYS A 1 88 ? -13.142 -5.936 7.947 1.00 95.44 88 LYS A N 1
ATOM 679 C CA . LYS A 1 88 ? -13.371 -7.080 8.843 1.00 95.44 88 LYS A CA 1
ATOM 680 C C . LYS A 1 88 ? -12.767 -6.830 10.227 1.00 95.44 88 LYS A C 1
ATOM 682 O O . LYS A 1 88 ? -13.397 -7.134 11.244 1.00 95.44 88 LYS A O 1
ATOM 687 N N . THR A 1 89 ? -11.566 -6.259 10.280 1.00 93.81 89 THR A N 1
ATOM 688 C CA . THR A 1 89 ? -10.882 -5.956 11.543 1.00 93.81 89 THR A CA 1
ATOM 689 C C . THR A 1 89 ? -11.580 -4.824 12.294 1.00 93.81 89 THR A C 1
ATOM 691 O O . THR A 1 89 ? -11.766 -4.936 13.501 1.00 93.81 89 THR A O 1
ATOM 694 N N . GLN A 1 90 ? -12.087 -3.803 11.601 1.00 92.69 90 GLN A N 1
ATOM 695 C CA . GLN A 1 90 ? -12.883 -2.722 12.195 1.00 92.69 90 GLN A CA 1
ATOM 696 C C . GLN A 1 90 ? -14.081 -3.265 12.989 1.00 92.69 90 GLN A C 1
ATOM 698 O O . GLN A 1 90 ? -14.398 -2.760 14.063 1.00 92.69 90 GLN A O 1
ATOM 703 N N . GLN A 1 91 ? -14.727 -4.323 12.488 1.00 91.56 91 GLN A N 1
ATOM 704 C CA . GLN A 1 91 ? -15.893 -4.940 13.131 1.00 91.56 91 GLN A CA 1
ATOM 705 C C . GLN A 1 91 ? -15.536 -5.858 14.307 1.00 91.56 91 GLN A C 1
ATOM 707 O O . GLN A 1 91 ? -16.375 -6.088 15.177 1.00 91.56 91 GLN A O 1
ATOM 712 N N . THR A 1 92 ? -14.327 -6.425 14.321 1.00 93.31 92 THR A N 1
ATOM 713 C CA . THR A 1 92 ? -13.949 -7.504 15.252 1.00 93.31 92 THR A CA 1
ATOM 714 C C . THR A 1 92 ? -12.936 -7.076 16.311 1.00 93.31 92 THR A C 1
ATOM 716 O O . THR A 1 92 ? -13.027 -7.532 17.449 1.00 93.31 92 THR A O 1
ATOM 719 N N . ALA A 1 93 ? -11.986 -6.210 15.960 1.00 91.75 93 ALA A N 1
ATOM 720 C CA . ALA A 1 93 ? -10.893 -5.760 16.816 1.00 91.75 93 ALA A CA 1
ATOM 721 C C . ALA A 1 93 ? -10.378 -4.359 16.401 1.00 91.75 93 ALA A C 1
ATOM 723 O O . ALA A 1 93 ? -9.237 -4.239 15.951 1.00 91.75 93 ALA A O 1
ATOM 724 N N . PRO A 1 94 ? -11.178 -3.285 16.559 1.00 89.31 94 PRO A N 1
ATOM 725 C CA . PRO A 1 94 ? -10.796 -1.935 16.129 1.00 89.31 94 PRO A CA 1
ATOM 726 C C . PRO A 1 94 ? -9.524 -1.410 16.816 1.00 89.31 94 PRO A C 1
ATOM 728 O O . PRO A 1 94 ? -8.720 -0.745 16.171 1.00 89.31 94 PRO A O 1
ATOM 731 N N . ASP A 1 95 ? -9.278 -1.777 18.077 1.00 89.69 95 ASP A N 1
ATOM 732 C CA . ASP A 1 95 ? -8.071 -1.363 18.811 1.00 89.69 95 ASP A CA 1
ATOM 733 C C . ASP A 1 95 ? -6.775 -1.890 18.167 1.00 89.69 95 ASP A C 1
ATOM 735 O O . ASP A 1 95 ? -5.721 -1.26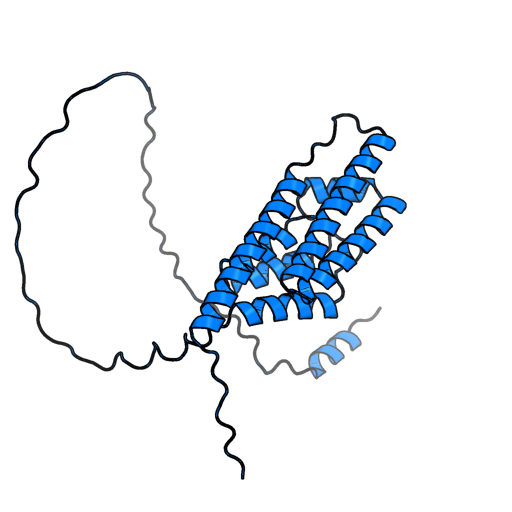7 18.277 1.00 89.69 95 ASP A O 1
ATOM 739 N N . ARG A 1 96 ? -6.835 -3.027 17.453 1.00 91.56 96 ARG A N 1
ATOM 740 C CA . ARG A 1 96 ? -5.669 -3.563 16.732 1.00 91.56 96 ARG A CA 1
ATOM 741 C C . ARG A 1 96 ? -5.312 -2.737 15.504 1.00 91.56 96 ARG A C 1
ATOM 743 O O . ARG A 1 96 ? -4.131 -2.596 15.216 1.00 91.56 96 ARG A O 1
ATOM 750 N N . LEU A 1 97 ? -6.309 -2.182 14.810 1.00 92.19 97 LEU A N 1
ATOM 751 C CA . LEU A 1 97 ? -6.059 -1.300 13.668 1.00 92.19 97 LEU A CA 1
ATOM 752 C C . LEU A 1 97 ? -5.272 -0.065 14.095 1.00 92.19 97 LEU A C 1
ATOM 754 O O . LEU A 1 97 ? -4.330 0.312 13.407 1.00 92.19 97 LEU A O 1
ATOM 758 N N . LEU A 1 98 ? -5.628 0.515 15.244 1.00 90.50 98 LEU A N 1
ATOM 759 C CA . LEU A 1 98 ? -4.893 1.639 15.822 1.00 90.50 98 LEU A CA 1
ATOM 760 C C . LEU A 1 98 ? -3.448 1.245 16.129 1.00 90.50 98 LEU A C 1
ATOM 762 O O . LEU A 1 98 ? -2.532 1.937 15.706 1.00 90.50 98 LEU A O 1
ATOM 766 N N . ALA A 1 99 ? -3.237 0.093 16.771 1.00 92.31 99 ALA A N 1
ATOM 767 C CA . ALA A 1 99 ? -1.893 -0.381 17.086 1.00 92.31 99 ALA A CA 1
ATOM 768 C C . ALA A 1 99 ? -1.022 -0.600 15.833 1.00 92.31 99 ALA A C 1
ATOM 770 O O . ALA A 1 99 ? 0.155 -0.250 15.850 1.00 92.31 99 ALA A O 1
ATOM 771 N N . TRP A 1 100 ? -1.571 -1.162 14.749 1.00 94.38 100 TRP A N 1
ATOM 772 C CA . TRP A 1 100 ? -0.829 -1.324 13.489 1.00 94.38 100 TRP A CA 1
ATOM 773 C C . TRP A 1 100 ? -0.578 -0.004 12.776 1.00 94.38 100 TRP A C 1
ATOM 775 O O . TRP A 1 100 ? 0.475 0.166 12.166 1.00 94.38 100 TRP A O 1
ATOM 785 N N . TRP A 1 101 ? -1.529 0.925 12.845 1.00 94.50 101 TRP A N 1
ATOM 786 C CA . TRP A 1 101 ? -1.350 2.261 12.299 1.00 94.50 101 TRP A CA 1
ATOM 787 C C . TRP A 1 101 ? -0.226 3.013 13.026 1.00 94.50 101 TRP A C 1
ATOM 789 O O . TRP A 1 101 ? 0.679 3.517 12.369 1.00 94.50 101 TRP A O 1
ATOM 799 N N . GLU A 1 102 ? -0.218 3.004 14.364 1.00 93.00 102 GLU A N 1
ATOM 800 C CA . GLU A 1 102 ? 0.834 3.629 15.184 1.00 93.00 102 GLU A CA 1
ATOM 801 C C . GLU A 1 102 ? 2.226 3.040 14.905 1.00 93.00 102 GLU A C 1
ATOM 803 O O . GLU A 1 102 ? 3.232 3.741 14.993 1.00 93.00 102 GLU A O 1
ATOM 808 N N . GLN A 1 103 ? 2.290 1.752 14.558 1.00 94.88 103 GLN A N 1
ATOM 809 C CA . GLN A 1 103 ? 3.527 1.062 14.181 1.00 94.88 103 GLN A CA 1
ATOM 810 C C . GLN A 1 103 ? 3.946 1.309 12.723 1.00 94.88 103 GLN A C 1
ATOM 812 O O . GLN A 1 103 ? 5.018 0.868 12.320 1.00 94.88 103 GLN A O 1
ATOM 817 N N . GLY A 1 104 ? 3.111 1.968 11.918 1.00 95.38 104 GLY A N 1
ATOM 818 C CA . GLY A 1 104 ? 3.340 2.175 10.487 1.00 95.38 104 GLY A CA 1
ATOM 819 C C . GLY A 1 104 ? 3.105 0.944 9.607 1.00 95.38 104 GLY A C 1
ATOM 820 O O . GLY A 1 104 ? 3.242 1.013 8.386 1.00 95.38 104 GLY A O 1
ATOM 821 N N . ALA A 1 105 ? 2.677 -0.179 10.188 1.00 94.94 105 ALA A N 1
ATOM 822 C CA . ALA A 1 105 ? 2.499 -1.442 9.473 1.00 94.94 105 ALA A CA 1
ATOM 823 C C . ALA A 1 105 ? 1.442 -1.342 8.354 1.00 94.94 105 ALA A C 1
ATOM 825 O O . ALA A 1 105 ? 1.533 -2.027 7.338 1.00 94.94 105 ALA A O 1
ATOM 826 N N . LEU A 1 106 ? 0.454 -0.448 8.504 1.00 95.44 106 LEU A N 1
ATOM 827 C CA . LEU A 1 106 ? -0.597 -0.245 7.501 1.00 95.44 106 LEU A CA 1
ATOM 828 C C . LEU A 1 106 ? -0.137 0.479 6.230 1.00 95.44 106 LEU A C 1
ATOM 830 O O . LEU A 1 106 ? -0.878 0.456 5.253 1.00 95.44 106 LEU A O 1
ATOM 834 N N . PHE A 1 107 ? 1.020 1.139 6.216 1.00 96.75 107 PHE A N 1
ATOM 835 C CA . PHE A 1 107 ? 1.502 1.859 5.030 1.00 96.75 107 PHE A CA 1
ATOM 836 C C . PHE A 1 107 ? 2.937 1.503 4.629 1.00 96.75 107 PHE A C 1
ATOM 838 O O . PHE A 1 107 ? 3.321 1.793 3.502 1.00 96.75 107 PHE A O 1
ATOM 845 N N . ALA A 1 108 ? 3.686 0.775 5.463 1.00 97.31 108 ALA A N 1
ATOM 846 C CA . ALA A 1 108 ? 5.039 0.312 5.143 1.00 97.31 108 ALA A CA 1
ATOM 847 C C . ALA A 1 108 ? 5.127 -0.455 3.809 1.00 97.31 108 ALA A C 1
ATOM 849 O O . ALA A 1 108 ? 6.029 -0.223 3.006 1.00 97.31 108 ALA A O 1
ATOM 850 N N . TRP A 1 109 ? 4.164 -1.339 3.518 1.00 97.56 109 TRP A N 1
ATOM 851 C CA . TRP A 1 109 ? 4.157 -2.071 2.246 1.00 97.56 109 TRP A CA 1
ATOM 852 C C . TRP A 1 109 ? 3.916 -1.144 1.039 1.00 97.56 109 TRP A C 1
ATOM 854 O O . TRP A 1 109 ? 4.439 -1.406 -0.043 1.00 97.56 109 TRP A O 1
ATOM 864 N N . ILE A 1 110 ? 3.158 -0.055 1.218 1.00 98.38 110 ILE A N 1
ATOM 865 C CA . ILE A 1 110 ? 2.883 0.950 0.179 1.00 98.38 110 ILE A CA 1
ATOM 866 C C . ILE A 1 110 ? 4.168 1.731 -0.116 1.00 98.38 110 ILE A C 1
ATOM 868 O O . ILE A 1 110 ? 4.545 1.858 -1.279 1.00 98.38 110 ILE A O 1
ATOM 872 N N . GLU A 1 111 ? 4.883 2.166 0.927 1.00 98.25 111 GLU A N 1
ATOM 873 C CA . GLU A 1 111 ? 6.176 2.854 0.807 1.00 98.25 111 GLU A CA 1
ATOM 874 C C . GLU A 1 111 ? 7.217 1.984 0.099 1.00 98.25 111 GLU A C 1
ATOM 876 O O . GLU A 1 111 ? 7.866 2.429 -0.844 1.00 98.25 111 GLU A O 1
ATOM 881 N N . LEU A 1 112 ? 7.344 0.715 0.495 1.00 98.00 112 LEU A N 1
ATOM 882 C CA . LEU A 1 112 ? 8.288 -0.216 -0.128 1.00 98.00 112 LEU A CA 1
ATOM 883 C C . LEU A 1 112 ? 7.909 -0.557 -1.574 1.00 98.00 112 LEU A C 1
ATOM 885 O O . LEU A 1 112 ? 8.790 -0.774 -2.409 1.00 98.00 112 LEU A O 1
ATOM 889 N N . THR A 1 113 ? 6.614 -0.569 -1.894 1.00 97.88 113 THR A N 1
ATOM 890 C CA . THR A 1 113 ? 6.132 -0.711 -3.275 1.00 97.88 113 THR A CA 1
ATOM 891 C C . THR A 1 113 ? 6.531 0.509 -4.109 1.00 97.88 113 THR A C 1
ATOM 893 O O . THR A 1 113 ? 7.080 0.341 -5.197 1.00 97.88 113 THR A O 1
ATOM 896 N N . ALA A 1 114 ? 6.330 1.725 -3.590 1.00 97.75 114 ALA A N 1
ATOM 897 C CA . ALA A 1 114 ? 6.751 2.960 -4.252 1.00 97.75 114 ALA A CA 1
ATOM 898 C C . ALA A 1 114 ? 8.272 3.010 -4.457 1.00 97.75 114 ALA A C 1
ATOM 900 O O . ALA A 1 114 ? 8.751 3.289 -5.557 1.00 97.75 114 ALA A O 1
ATOM 901 N N . LEU A 1 115 ? 9.033 2.647 -3.421 1.00 96.81 115 LEU A N 1
ATOM 902 C CA . LEU A 1 115 ? 10.488 2.566 -3.470 1.00 96.81 115 LEU A CA 1
ATOM 903 C C . LEU A 1 115 ? 10.959 1.560 -4.527 1.00 96.81 115 LEU A C 1
ATOM 905 O O . LEU A 1 115 ? 11.852 1.881 -5.301 1.00 96.81 115 LEU A O 1
ATOM 909 N N . SER A 1 116 ? 10.318 0.391 -4.621 1.00 96.31 116 SER A N 1
ATOM 910 C CA . SER A 1 116 ? 10.643 -0.636 -5.624 1.00 96.31 116 SER A CA 1
ATOM 911 C C . SER A 1 116 ? 10.337 -0.197 -7.062 1.00 96.31 116 SER A C 1
ATOM 913 O O . SER A 1 116 ? 10.974 -0.680 -7.997 1.00 96.31 116 SER A O 1
ATOM 915 N N . LEU A 1 117 ? 9.362 0.699 -7.259 1.00 95.06 117 LEU A N 1
ATOM 916 C CA . LEU A 1 117 ? 9.059 1.284 -8.569 1.00 95.06 117 LEU A CA 1
ATOM 917 C C . LEU A 1 117 ? 10.075 2.360 -8.972 1.00 95.06 117 LEU A C 1
ATOM 919 O O . LEU A 1 117 ? 10.418 2.455 -10.149 1.00 95.06 117 LEU A O 1
ATOM 923 N N . ARG A 1 118 ? 10.555 3.166 -8.014 1.00 94.56 118 ARG A N 1
ATOM 924 C CA . ARG A 1 118 ? 11.577 4.200 -8.259 1.00 94.56 118 ARG A CA 1
ATOM 925 C C . ARG A 1 118 ? 12.966 3.609 -8.446 1.00 94.56 118 ARG A C 1
ATOM 927 O O . ARG A 1 118 ? 13.702 4.025 -9.338 1.00 94.56 118 ARG A O 1
ATOM 934 N N . ASP A 1 119 ? 13.320 2.689 -7.563 1.00 93.69 119 ASP A N 1
ATOM 935 C CA . ASP A 1 119 ? 14.607 2.024 -7.527 1.00 93.69 119 ASP A CA 1
ATOM 936 C C . ASP A 1 119 ? 14.387 0.504 -7.517 1.00 93.69 119 ASP A C 1
ATOM 938 O O . ASP A 1 119 ? 14.078 -0.081 -6.472 1.00 93.69 119 ASP A O 1
ATOM 942 N N . PRO A 1 120 ? 14.536 -0.157 -8.675 1.00 88.69 120 PRO A N 1
ATOM 943 C CA . PRO A 1 120 ? 14.263 -1.579 -8.842 1.00 88.69 120 PRO A CA 1
ATOM 944 C C . PRO A 1 120 ? 15.314 -2.517 -8.210 1.00 88.69 120 PRO A C 1
ATOM 946 O O . PRO A 1 120 ? 15.578 -3.616 -8.713 1.00 88.69 120 PRO A O 1
ATOM 949 N N . ALA A 1 121 ? 15.945 -2.106 -7.113 1.00 91.25 121 ALA A N 1
ATOM 950 C CA . ALA A 1 121 ? 16.910 -2.918 -6.397 1.00 91.25 121 ALA A CA 1
ATOM 951 C C . ALA A 1 121 ? 16.246 -4.169 -5.790 1.00 91.25 121 ALA A C 1
ATOM 953 O O . ALA A 1 121 ? 15.182 -4.114 -5.169 1.00 91.25 121 ALA A O 1
ATOM 954 N N . ALA A 1 122 ? 16.902 -5.325 -5.933 1.00 90.19 122 ALA A N 1
ATOM 955 C CA . ALA A 1 122 ? 16.392 -6.599 -5.415 1.00 90.19 122 ALA A CA 1
ATOM 956 C C . ALA A 1 122 ? 16.206 -6.597 -3.885 1.00 90.19 122 ALA A C 1
ATOM 958 O O . ALA A 1 122 ? 15.381 -7.341 -3.359 1.00 90.19 122 ALA A O 1
ATOM 959 N N . GLU A 1 123 ? 16.955 -5.750 -3.177 1.00 94.94 123 GLU A N 1
ATOM 960 C CA . GLU A 1 123 ? 16.830 -5.551 -1.732 1.00 94.94 123 GLU A CA 1
ATOM 961 C C . GLU A 1 123 ? 15.483 -4.936 -1.328 1.00 94.94 123 GLU A C 1
ATOM 963 O O . GLU A 1 123 ? 14.912 -5.357 -0.325 1.00 94.94 123 GLU A O 1
ATOM 968 N N . HIS A 1 124 ? 14.912 -4.035 -2.136 1.00 95.25 124 HIS A N 1
ATOM 969 C CA . HIS A 1 124 ? 13.600 -3.439 -1.862 1.00 95.25 124 HIS A CA 1
ATOM 970 C C . HIS A 1 124 ? 12.477 -4.471 -1.969 1.00 95.25 124 HIS A C 1
ATOM 972 O O . HIS A 1 124 ? 11.593 -4.519 -1.115 1.00 95.25 124 HIS A O 1
ATOM 978 N N . LEU A 1 125 ? 12.556 -5.365 -2.961 1.00 95.19 125 LEU A N 1
ATOM 979 C CA . LEU A 1 125 ? 11.602 -6.468 -3.104 1.00 95.19 125 LEU A CA 1
ATOM 980 C C . LEU A 1 125 ? 11.705 -7.474 -1.953 1.00 95.19 125 LEU A C 1
ATOM 982 O O . LEU A 1 125 ? 10.680 -7.983 -1.502 1.00 95.19 125 LEU A O 1
ATOM 986 N N . ALA A 1 126 ? 12.915 -7.744 -1.454 1.00 95.69 126 ALA A N 1
ATOM 987 C CA . ALA A 1 126 ? 13.107 -8.609 -0.292 1.00 95.69 126 ALA A CA 1
ATOM 988 C C . ALA A 1 126 ? 12.488 -7.998 0.979 1.00 95.69 126 ALA A C 1
ATOM 990 O O . ALA A 1 126 ? 11.771 -8.691 1.699 1.00 95.69 126 ALA A O 1
ATOM 991 N N . LEU A 1 127 ? 12.696 -6.697 1.213 1.00 97.06 127 LEU A N 1
ATOM 992 C CA . LEU A 1 127 ? 12.077 -5.968 2.328 1.00 97.06 127 LEU A CA 1
ATOM 993 C C . LEU A 1 127 ? 10.549 -5.912 2.207 1.00 97.06 127 LEU A C 1
ATOM 995 O O . LEU A 1 127 ? 9.833 -6.083 3.196 1.00 97.06 127 LEU A O 1
ATOM 999 N N . LEU A 1 128 ? 10.030 -5.706 0.992 1.00 97.00 128 LEU A N 1
ATOM 1000 C CA . LEU A 1 128 ? 8.594 -5.747 0.730 1.00 97.00 128 LEU A CA 1
ATOM 1001 C C . LEU A 1 128 ? 8.023 -7.130 1.055 1.00 97.00 128 LEU A C 1
ATOM 1003 O O . LEU A 1 128 ? 6.999 -7.227 1.726 1.00 97.00 128 LEU A O 1
ATOM 1007 N N . GLN A 1 129 ? 8.692 -8.200 0.625 1.00 96.56 129 GLN A N 1
ATOM 1008 C CA . GLN A 1 129 ? 8.270 -9.565 0.925 1.00 96.56 129 GLN A CA 1
ATOM 1009 C C . GLN A 1 129 ? 8.251 -9.841 2.434 1.00 96.56 129 GLN A C 1
ATOM 1011 O O . GLN A 1 129 ? 7.284 -10.421 2.921 1.00 96.56 129 GLN A O 1
ATOM 1016 N N . GLU A 1 130 ? 9.275 -9.412 3.175 1.00 96.38 130 GLU A N 1
ATOM 1017 C CA . GLU A 1 130 ? 9.311 -9.533 4.638 1.00 96.38 130 GLU A CA 1
ATOM 1018 C C . GLU A 1 130 ? 8.128 -8.803 5.288 1.00 96.38 130 GLU A C 1
ATOM 1020 O O . GLU A 1 130 ? 7.423 -9.379 6.112 1.00 96.38 130 GLU A O 1
ATOM 1025 N N . THR A 1 131 ? 7.842 -7.579 4.839 1.00 96.19 131 THR A N 1
ATOM 1026 C CA . THR A 1 131 ? 6.722 -6.766 5.343 1.00 96.19 131 THR A CA 1
ATOM 1027 C C . THR A 1 131 ? 5.362 -7.420 5.079 1.00 96.19 131 THR A C 1
ATOM 1029 O O . THR A 1 131 ? 4.470 -7.379 5.922 1.00 96.19 131 THR A O 1
ATOM 1032 N N . LEU A 1 132 ? 5.179 -8.054 3.916 1.00 95.06 132 LEU A N 1
ATOM 1033 C CA . LEU A 1 132 ? 3.937 -8.756 3.564 1.00 95.06 132 LEU A CA 1
ATOM 1034 C C . LEU A 1 132 ? 3.739 -10.069 4.339 1.00 95.06 132 LEU A C 1
ATOM 1036 O O . LEU A 1 132 ? 2.614 -10.572 4.415 1.00 95.06 132 LEU A O 1
ATOM 1040 N N . LEU A 1 133 ? 4.823 -10.625 4.883 1.00 95.00 133 LEU A N 1
ATOM 1041 C CA . LEU A 1 133 ? 4.846 -11.846 5.687 1.00 95.00 133 LEU A CA 1
ATOM 1042 C C . LEU A 1 133 ? 4.878 -11.565 7.194 1.00 95.00 133 LEU A C 1
ATOM 1044 O O . LEU A 1 133 ? 5.108 -12.488 7.969 1.00 95.00 133 LEU A O 1
ATOM 1048 N N . ASP A 1 134 ? 4.650 -10.321 7.613 1.00 93.94 134 ASP A N 1
ATOM 1049 C CA . ASP A 1 134 ? 4.668 -9.956 9.023 1.00 93.94 134 ASP A CA 1
ATOM 1050 C C . ASP A 1 134 ? 3.587 -10.722 9.819 1.00 93.94 134 ASP A C 1
ATOM 1052 O O . ASP A 1 134 ? 2.377 -10.562 9.617 1.00 93.94 134 ASP A O 1
ATOM 1056 N N . ASP A 1 135 ? 4.048 -11.544 10.767 1.00 93.06 135 ASP A N 1
ATOM 1057 C CA . ASP A 1 135 ? 3.227 -12.362 11.664 1.00 93.06 135 ASP A CA 1
ATOM 1058 C C . ASP A 1 135 ? 2.382 -11.525 12.650 1.00 93.06 135 ASP A C 1
ATOM 1060 O O . ASP A 1 135 ? 1.544 -12.065 13.383 1.00 93.06 135 ASP A O 1
ATOM 1064 N N . THR A 1 136 ? 2.581 -10.202 12.709 1.00 90.62 136 THR A N 1
ATOM 1065 C CA . THR A 1 136 ? 1.748 -9.299 13.514 1.00 90.62 136 THR A CA 1
ATOM 1066 C C . THR A 1 136 ? 0.326 -9.161 12.962 1.00 90.62 136 THR A C 1
ATOM 1068 O O . THR A 1 136 ? -0.595 -8.832 13.729 1.00 90.62 136 THR A O 1
ATOM 1071 N N . PHE A 1 137 ? 0.106 -9.459 11.676 1.00 89.81 137 PHE A N 1
ATOM 1072 C CA . PHE A 1 137 ? -1.224 -9.502 11.075 1.00 89.81 137 PHE A CA 1
ATOM 1073 C C . PHE A 1 137 ? -1.917 -10.855 11.343 1.00 89.81 137 PHE A C 1
ATOM 1075 O O . PHE A 1 137 ? -1.334 -11.918 11.156 1.00 89.81 137 PHE A O 1
ATOM 1082 N N . PRO A 1 138 ? -3.201 -10.876 11.753 1.00 87.62 138 PRO A N 1
ATOM 1083 C CA . PRO A 1 138 ? -3.943 -12.105 12.030 1.00 87.62 138 PRO A CA 1
ATOM 1084 C C . PRO A 1 138 ? -4.293 -12.894 10.765 1.00 87.62 138 PRO A C 1
ATOM 1086 O O . PRO A 1 138 ? -4.696 -14.051 10.863 1.00 87.62 138 PRO A O 1
ATOM 1089 N N . GLU A 1 139 ? -4.217 -12.254 9.602 1.00 93.00 139 GLU A N 1
ATOM 1090 C CA . GLU A 1 139 ? -4.441 -12.854 8.295 1.00 93.00 139 GLU A CA 1
ATOM 1091 C C . GLU A 1 139 ? -3.358 -12.299 7.373 1.00 93.00 139 GLU A C 1
ATOM 1093 O O . GLU A 1 139 ? -3.210 -11.084 7.274 1.00 93.00 139 GLU A O 1
ATOM 1098 N N . THR A 1 140 ? -2.584 -13.179 6.745 1.00 93.25 140 THR A N 1
ATOM 1099 C CA . THR A 1 140 ? -1.549 -12.789 5.786 1.00 93.25 140 THR A CA 1
ATOM 1100 C C . THR A 1 140 ? -2.159 -12.597 4.402 1.00 93.25 140 THR A C 1
ATOM 1102 O O . THR A 1 140 ? -3.190 -13.195 4.068 1.00 93.25 140 THR A O 1
ATOM 1105 N N . LEU A 1 141 ? -1.517 -11.770 3.573 1.00 95.06 141 LEU A N 1
ATOM 1106 C CA . LEU A 1 141 ? -1.921 -11.606 2.178 1.00 95.06 141 LEU A CA 1
ATOM 1107 C C . LEU A 1 141 ? -1.878 -12.986 1.483 1.00 95.06 141 LEU A C 1
ATOM 1109 O O . LEU A 1 141 ? -0.898 -13.708 1.655 1.00 95.06 141 LEU A O 1
ATOM 1113 N N . PRO A 1 142 ? -2.888 -13.407 0.703 1.00 97.00 142 PRO A N 1
ATOM 1114 C CA . PRO A 1 142 ? -2.844 -14.689 0.007 1.00 97.00 142 PRO A CA 1
ATOM 1115 C C . PRO A 1 142 ? -1.600 -14.816 -0.881 1.00 97.00 142 PRO A C 1
ATOM 1117 O O . PRO A 1 142 ? -1.279 -13.894 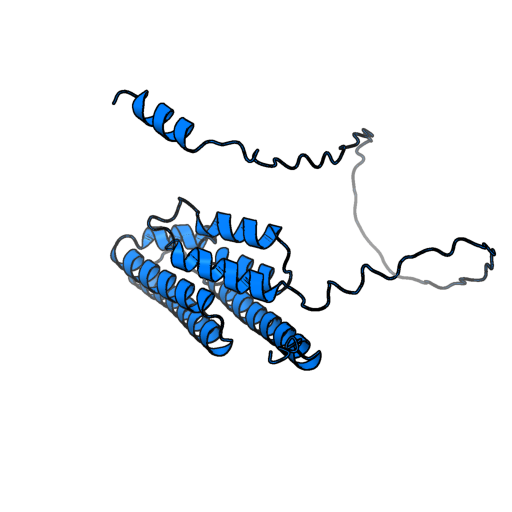-1.627 1.00 97.00 142 PRO A O 1
ATOM 1120 N N . GLU A 1 143 ? -0.941 -15.978 -0.859 1.00 96.44 143 GLU A N 1
ATOM 1121 C CA . GLU A 1 143 ? 0.308 -16.240 -1.602 1.00 96.44 143 GLU A CA 1
ATOM 1122 C C . GLU A 1 143 ? 0.199 -15.903 -3.099 1.00 96.44 143 GLU A C 1
ATOM 1124 O O . GLU A 1 143 ? 1.129 -15.362 -3.696 1.00 96.44 143 GLU A O 1
ATOM 1129 N N . ALA A 1 144 ? -0.965 -16.162 -3.703 1.00 97.00 144 ALA A N 1
ATOM 1130 C CA . ALA A 1 144 ? -1.232 -15.814 -5.096 1.00 97.00 144 ALA A CA 1
ATOM 1131 C C . ALA A 1 144 ? -1.160 -14.296 -5.349 1.00 97.00 144 ALA A C 1
ATOM 1133 O O . ALA A 1 144 ? -0.611 -13.876 -6.365 1.00 97.00 144 ALA A O 1
ATOM 1134 N N . LEU A 1 145 ? -1.674 -13.479 -4.422 1.00 97.56 145 LEU A N 1
ATOM 1135 C CA . LEU A 1 145 ? -1.617 -12.018 -4.519 1.00 97.56 145 LEU A CA 1
ATOM 1136 C C . LEU A 1 145 ? -0.207 -11.498 -4.234 1.00 97.56 145 LEU A C 1
ATOM 1138 O O . LEU A 1 145 ? 0.268 -10.637 -4.967 1.00 97.56 145 LEU A O 1
ATOM 1142 N N . GLN A 1 146 ? 0.485 -12.066 -3.239 1.00 96.38 146 GLN A N 1
ATOM 1143 C CA . GLN A 1 146 ? 1.891 -11.744 -2.966 1.00 96.38 146 GLN A CA 1
ATOM 1144 C C . GLN A 1 146 ? 2.767 -11.994 -4.200 1.00 96.38 146 GLN A C 1
ATOM 1146 O O . GLN A 1 146 ? 3.521 -11.123 -4.626 1.00 96.38 146 GLN A O 1
ATOM 1151 N N . THR A 1 147 ? 2.631 -13.176 -4.808 1.00 95.88 147 THR A N 1
ATOM 1152 C CA . THR A 1 147 ? 3.398 -13.557 -5.999 1.00 95.88 147 THR A CA 1
ATOM 1153 C C . THR A 1 147 ? 3.080 -12.638 -7.172 1.00 95.88 147 THR A C 1
ATOM 1155 O O . THR A 1 147 ? 3.999 -12.202 -7.857 1.00 95.88 147 THR A O 1
ATOM 1158 N N . GLN A 1 148 ? 1.800 -12.313 -7.392 1.00 96.00 148 GLN A N 1
ATOM 1159 C CA . GLN A 1 148 ? 1.398 -11.400 -8.461 1.00 96.00 148 GLN A CA 1
ATOM 1160 C C . GLN A 1 148 ? 1.984 -9.999 -8.257 1.00 96.00 148 GLN A C 1
ATOM 1162 O O . GLN A 1 148 ? 2.536 -9.436 -9.195 1.00 96.00 148 GLN A O 1
ATOM 1167 N N . LEU A 1 149 ? 1.917 -9.460 -7.037 1.00 96.62 149 LEU A N 1
ATOM 1168 C CA . LEU A 1 149 ? 2.487 -8.160 -6.686 1.00 96.62 149 LEU A CA 1
ATOM 1169 C C . LEU A 1 149 ? 3.999 -8.108 -6.955 1.00 96.62 149 LEU A C 1
ATOM 1171 O O . LEU A 1 149 ? 4.471 -7.217 -7.659 1.00 96.62 149 LEU A O 1
ATOM 1175 N N . LEU A 1 150 ? 4.755 -9.077 -6.432 1.00 95.94 150 LEU A N 1
ATOM 1176 C CA . LEU A 1 150 ? 6.210 -9.124 -6.602 1.00 95.94 150 LEU A CA 1
ATOM 1177 C C . LEU A 1 150 ? 6.608 -9.340 -8.066 1.00 95.94 150 LEU A C 1
ATOM 1179 O O . LEU A 1 150 ? 7.574 -8.742 -8.538 1.00 95.94 150 LEU A O 1
ATOM 1183 N N . LEU A 1 151 ? 5.857 -10.168 -8.797 1.00 93.75 151 LEU A N 1
ATOM 1184 C CA . LEU A 1 151 ? 6.088 -10.404 -10.216 1.00 93.75 151 LEU A CA 1
ATOM 1185 C C . LEU A 1 151 ? 5.818 -9.146 -11.046 1.00 93.75 151 LEU A C 1
ATOM 1187 O O . LEU A 1 151 ? 6.621 -8.835 -11.922 1.00 93.75 151 LEU A O 1
ATOM 1191 N N . ASP A 1 152 ? 4.737 -8.416 -10.767 1.00 92.44 152 ASP A N 1
ATOM 1192 C CA . ASP A 1 152 ? 4.414 -7.170 -11.465 1.00 92.44 152 ASP A CA 1
ATOM 1193 C C . ASP A 1 152 ? 5.528 -6.139 -11.268 1.00 92.44 152 ASP A C 1
ATOM 1195 O O . ASP A 1 152 ? 6.009 -5.570 -12.248 1.00 92.44 152 ASP A O 1
ATOM 1199 N N . LEU A 1 153 ? 6.003 -5.959 -10.031 1.00 94.19 153 LEU A N 1
ATOM 1200 C CA . LEU A 1 153 ? 7.117 -5.058 -9.718 1.00 94.19 153 LEU A CA 1
ATOM 1201 C C . LEU A 1 153 ? 8.421 -5.495 -10.396 1.00 94.19 153 LEU A C 1
ATOM 1203 O O . LEU A 1 153 ? 9.117 -4.675 -10.993 1.00 94.19 153 LEU A O 1
ATOM 1207 N N . HIS A 1 154 ? 8.728 -6.793 -10.383 1.00 91.31 154 HIS A N 1
ATOM 1208 C CA . HIS A 1 154 ? 9.909 -7.320 -11.061 1.00 91.31 154 HIS A CA 1
ATOM 1209 C C . HIS A 1 154 ? 9.827 -7.176 -12.589 1.00 91.31 154 HIS A C 1
ATOM 1211 O O . HIS A 1 154 ? 10.823 -6.947 -13.263 1.00 91.31 154 HIS A O 1
ATOM 1217 N N . GLN A 1 155 ? 8.642 -7.271 -13.188 1.00 88.62 155 GLN A N 1
ATOM 1218 C CA . GLN A 1 155 ? 8.503 -7.036 -14.625 1.00 88.62 155 GLN A CA 1
ATOM 1219 C C . GLN A 1 155 ? 8.718 -5.569 -14.999 1.00 88.62 155 GLN A C 1
ATOM 1221 O O . GLN A 1 155 ? 9.073 -5.300 -16.149 1.00 88.62 155 GLN A O 1
ATOM 1226 N N . GLN A 1 156 ? 8.482 -4.627 -14.078 1.00 82.88 156 GLN A N 1
ATOM 1227 C CA . GLN A 1 156 ? 8.806 -3.213 -14.288 1.00 82.88 156 GLN A CA 1
ATOM 1228 C C . GLN A 1 156 ? 10.311 -2.935 -14.190 1.00 82.88 156 GLN A C 1
ATOM 1230 O O . GLN A 1 156 ? 10.780 -2.007 -14.841 1.00 82.88 156 GLN A O 1
ATOM 1235 N N . SER A 1 157 ? 11.066 -3.731 -13.423 1.00 76.75 157 SER A N 1
ATOM 1236 C CA . SER A 1 157 ? 12.499 -3.504 -13.197 1.00 76.75 157 SER A CA 1
ATOM 1237 C C . SER A 1 157 ? 13.416 -3.950 -14.328 1.00 76.75 157 SER A C 1
ATOM 1239 O O . SER A 1 157 ? 14.530 -3.440 -14.455 1.00 76.75 157 SER A O 1
ATOM 1241 N N . VAL A 1 158 ? 12.996 -4.931 -15.128 1.00 72.75 158 VAL A N 1
ATOM 1242 C CA . VAL A 1 158 ? 13.827 -5.460 -16.211 1.00 72.75 158 VAL A CA 1
ATOM 1243 C C . VAL A 1 158 ? 13.874 -4.436 -17.345 1.00 72.75 158 VAL A C 1
ATOM 1245 O O . VAL A 1 158 ? 12.980 -4.407 -18.188 1.00 72.75 158 VAL A O 1
ATOM 1248 N N . ASP A 1 159 ? 14.928 -3.613 -17.364 1.00 62.44 159 ASP A N 1
ATOM 1249 C CA . ASP A 1 159 ? 15.291 -2.772 -18.508 1.00 62.44 159 ASP A CA 1
ATOM 1250 C C . ASP A 1 159 ? 15.616 -3.683 -19.710 1.00 62.44 159 ASP A C 1
ATOM 1252 O O . ASP A 1 159 ? 16.622 -4.405 -19.682 1.00 62.44 159 ASP A O 1
ATOM 1256 N N . PRO A 1 160 ? 14.800 -3.669 -20.781 1.00 57.38 160 PRO A N 1
ATOM 1257 C CA . PRO A 1 160 ? 15.039 -4.459 -21.987 1.00 57.38 160 PRO A CA 1
ATOM 1258 C C . PRO A 1 160 ? 16.389 -4.179 -22.664 1.00 57.38 160 PRO A C 1
ATOM 1260 O O . PRO A 1 160 ? 16.838 -5.001 -23.461 1.00 57.38 160 PRO A O 1
ATOM 1263 N N . PHE A 1 161 ? 17.039 -3.043 -22.375 1.00 54.94 161 PHE A N 1
ATOM 1264 C CA . PHE A 1 161 ? 18.253 -2.588 -23.057 1.00 54.94 161 PHE A CA 1
ATOM 1265 C C . PHE A 1 161 ? 19.545 -2.698 -22.233 1.00 54.94 161 PHE A C 1
ATOM 1267 O O . PHE A 1 161 ? 20.629 -2.442 -22.766 1.00 54.94 161 PHE A O 1
ATOM 1274 N N . ALA A 1 162 ? 19.488 -3.143 -20.974 1.00 56.06 162 ALA A N 1
ATOM 1275 C CA . ALA A 1 162 ? 20.691 -3.314 -20.151 1.00 56.06 162 ALA A CA 1
ATOM 1276 C C . ALA A 1 162 ? 21.616 -4.460 -20.625 1.00 56.06 162 ALA A C 1
ATOM 1278 O O . ALA A 1 162 ? 22.758 -4.555 -20.176 1.00 56.06 162 ALA A O 1
ATOM 1279 N N . VAL A 1 163 ? 21.161 -5.315 -21.550 1.00 54.28 163 VAL A N 1
ATOM 1280 C CA . VAL A 1 163 ? 21.907 -6.502 -22.008 1.00 54.28 163 VAL A CA 1
ATOM 1281 C C . VAL A 1 163 ? 23.011 -6.171 -23.031 1.00 54.28 163 VAL A C 1
ATOM 1283 O O . VAL A 1 163 ? 23.997 -6.899 -23.097 1.00 54.28 163 VAL A O 1
ATOM 1286 N N . ASP A 1 164 ? 22.934 -5.046 -23.754 1.00 49.69 164 ASP A N 1
ATOM 1287 C CA . ASP A 1 164 ? 23.874 -4.749 -24.857 1.00 49.69 164 ASP A CA 1
ATOM 1288 C C . ASP A 1 164 ? 25.038 -3.808 -24.500 1.00 49.69 164 ASP A C 1
ATOM 1290 O O . ASP A 1 164 ? 25.935 -3.594 -25.313 1.00 49.69 164 ASP A O 1
ATOM 1294 N N . LYS A 1 165 ? 25.101 -3.266 -23.276 1.00 50.66 165 LYS A N 1
ATOM 1295 C CA . LYS A 1 165 ? 26.226 -2.396 -22.864 1.00 50.66 165 LYS A CA 1
ATOM 1296 C C . LYS A 1 165 ? 27.438 -3.132 -22.288 1.00 50.66 165 LYS A C 1
ATOM 1298 O O . LYS A 1 165 ? 28.444 -2.489 -22.007 1.00 50.66 165 LYS A O 1
ATOM 1303 N N . ALA A 1 166 ? 27.375 -4.454 -22.130 1.00 52.72 166 ALA A N 1
ATOM 1304 C CA . ALA A 1 166 ? 28.472 -5.245 -21.565 1.00 52.72 166 ALA A CA 1
ATOM 1305 C C . ALA A 1 166 ? 29.419 -5.862 -22.618 1.00 52.72 166 ALA A C 1
ATOM 1307 O O . ALA A 1 166 ? 30.321 -6.609 -22.244 1.00 52.72 166 ALA A O 1
ATOM 1308 N N . PHE A 1 167 ? 29.230 -5.585 -23.917 1.00 49.62 167 PHE A N 1
ATOM 1309 C CA . PHE A 1 167 ? 29.947 -6.278 -25.001 1.00 49.62 167 PHE A CA 1
ATOM 1310 C C . PHE A 1 167 ? 30.857 -5.383 -25.863 1.00 49.62 167 PHE A C 1
ATOM 1312 O O . PHE A 1 167 ? 31.141 -5.736 -27.000 1.00 49.62 167 PHE A O 1
ATOM 1319 N N . ASP A 1 168 ? 31.339 -4.251 -25.337 1.00 51.91 168 ASP A N 1
ATOM 1320 C CA . ASP A 1 168 ? 32.275 -3.373 -26.070 1.00 51.91 168 ASP A CA 1
ATOM 1321 C C . ASP A 1 168 ? 33.407 -2.813 -25.180 1.00 51.91 168 ASP A C 1
ATOM 1323 O O . ASP A 1 168 ? 33.878 -1.691 -25.354 1.00 51.91 168 ASP A O 1
ATOM 1327 N N . GLU A 1 169 ? 33.879 -3.608 -24.212 1.00 52.66 169 GLU A N 1
ATOM 1328 C CA . GLU A 1 169 ? 35.135 -3.337 -23.491 1.00 52.66 169 GLU A CA 1
ATOM 1329 C C . GLU A 1 169 ? 36.209 -4.377 -23.862 1.00 52.66 169 GLU A C 1
ATOM 1331 O O . GLU A 1 169 ? 36.827 -5.021 -23.016 1.00 52.66 169 GLU A O 1
ATOM 1336 N N . GLU A 1 170 ? 36.436 -4.557 -25.167 1.00 54.38 170 GLU A N 1
ATOM 1337 C CA . GLU A 1 170 ? 37.618 -5.246 -25.690 1.00 54.38 170 GLU A CA 1
ATOM 1338 C C . GLU A 1 170 ? 38.712 -4.209 -26.020 1.00 54.38 170 GLU A C 1
ATOM 1340 O O . GLU A 1 170 ? 38.807 -3.662 -27.111 1.00 54.38 170 GLU A O 1
ATOM 1345 N N . THR A 1 171 ? 39.549 -3.946 -25.013 1.00 51.44 171 THR A N 1
ATOM 1346 C CA . THR A 1 171 ? 40.986 -3.627 -25.112 1.00 51.44 171 THR A CA 1
ATOM 1347 C C . THR A 1 171 ? 41.457 -2.502 -26.053 1.00 51.44 171 THR A C 1
ATOM 1349 O O . THR A 1 171 ? 41.706 -2.730 -27.233 1.00 51.44 171 THR A O 1
ATOM 1352 N N . ASP A 1 172 ? 41.864 -1.365 -25.474 1.00 47.41 172 ASP A N 1
ATOM 1353 C CA . ASP A 1 172 ? 43.089 -0.692 -25.935 1.00 47.41 172 ASP A CA 1
ATOM 1354 C C . ASP A 1 172 ? 43.872 -0.071 -24.756 1.00 47.41 172 ASP A C 1
ATOM 1356 O O . ASP A 1 172 ? 43.405 0.884 -24.127 1.00 47.41 172 ASP A O 1
ATOM 1360 N N . PRO A 1 173 ? 45.053 -0.607 -24.390 1.00 65.81 173 PRO A N 1
ATOM 1361 C CA . PRO A 1 173 ? 45.885 -0.045 -23.344 1.00 65.81 173 PRO A CA 1
ATOM 1362 C C . PRO A 1 173 ? 47.049 0.729 -23.961 1.00 65.81 173 PRO A C 1
ATOM 1364 O O . PRO A 1 173 ? 48.093 0.126 -24.189 1.00 65.81 173 PRO A O 1
ATOM 1367 N N . THR A 1 174 ? 46.973 2.049 -24.181 1.00 59.44 174 THR A N 1
ATOM 1368 C CA . THR A 1 174 ? 48.205 2.871 -24.155 1.00 59.44 174 THR A CA 1
ATOM 1369 C C . THR A 1 174 ? 48.028 4.400 -24.139 1.00 59.44 174 THR A C 1
ATOM 1371 O O . THR A 1 174 ? 47.351 4.990 -24.968 1.00 59.44 174 THR A O 1
ATOM 1374 N N . VAL A 1 175 ? 48.854 5.011 -23.274 1.00 49.47 175 VAL A N 1
ATOM 1375 C CA . VAL A 1 175 ? 49.476 6.354 -23.342 1.00 49.47 175 VAL A CA 1
ATOM 1376 C C . VAL A 1 175 ? 48.902 7.457 -22.435 1.00 49.47 175 VAL A C 1
ATOM 1378 O O . VAL A 1 175 ? 48.010 8.223 -22.782 1.00 49.47 175 VAL A O 1
ATOM 1381 N N . SER A 1 176 ? 49.591 7.611 -21.296 1.00 51.59 176 SER A N 1
ATOM 1382 C CA . SER A 1 176 ? 49.789 8.850 -20.534 1.00 51.59 176 SER A CA 1
ATOM 1383 C C . SER A 1 176 ? 50.065 10.075 -21.406 1.00 51.59 176 SER A C 1
ATOM 1385 O O . SER A 1 176 ? 50.938 10.009 -22.266 1.00 51.59 176 SER A O 1
ATOM 1387 N N . THR A 1 177 ? 49.551 11.251 -21.032 1.00 40.16 177 THR A N 1
ATOM 1388 C CA . THR A 1 177 ? 50.365 12.485 -21.011 1.00 40.16 177 THR A CA 1
ATOM 1389 C C . THR A 1 177 ? 49.850 13.469 -19.958 1.00 40.16 177 THR A C 1
ATOM 1391 O O . THR A 1 177 ? 48.658 13.718 -19.819 1.00 40.16 177 THR A O 1
ATOM 1394 N N . SER A 1 178 ? 50.810 13.994 -19.205 1.00 48.69 178 SER A N 1
ATOM 1395 C CA . SER A 1 178 ? 50.714 14.855 -18.034 1.00 48.69 178 SER A CA 1
ATOM 1396 C C . SER A 1 178 ? 50.322 16.317 -18.306 1.00 48.69 178 SER A C 1
ATOM 1398 O O . SER A 1 178 ? 50.692 16.892 -19.323 1.00 48.69 178 SER A O 1
ATOM 1400 N N . ALA A 1 179 ? 49.764 16.923 -17.250 1.00 46.06 179 ALA A N 1
ATOM 1401 C CA . ALA A 1 179 ? 49.957 18.295 -16.760 1.00 46.06 179 ALA A CA 1
ATOM 1402 C C . ALA A 1 179 ? 49.426 19.504 -17.558 1.00 46.06 179 ALA A C 1
ATOM 1404 O O . ALA A 1 179 ? 49.950 19.875 -18.605 1.00 46.06 179 ALA A O 1
ATOM 1405 N N . SER A 1 180 ? 48.576 20.296 -16.890 1.00 46.84 180 SER A N 1
ATOM 1406 C CA . SER A 1 180 ? 48.861 21.726 -16.704 1.00 46.84 180 SER A CA 1
ATOM 1407 C C . SER A 1 180 ? 48.055 22.357 -15.566 1.00 46.84 180 SER A C 1
ATOM 1409 O O . SER A 1 180 ? 46.843 22.220 -15.461 1.00 46.84 180 SER A O 1
ATOM 1411 N N . VAL A 1 181 ? 48.809 23.047 -14.715 1.00 49.75 181 VAL A N 1
ATOM 1412 C CA . VAL A 1 181 ? 48.428 23.888 -13.580 1.00 49.75 181 VAL A CA 1
ATOM 1413 C C . VAL A 1 181 ? 48.106 25.293 -14.094 1.00 49.75 181 VAL A C 1
ATOM 1415 O O . VAL A 1 181 ? 48.939 25.835 -14.814 1.00 49.75 181 VAL A O 1
ATOM 1418 N N . ALA A 1 182 ? 47.000 25.918 -13.665 1.00 41.31 182 ALA A N 1
ATOM 1419 C CA . ALA A 1 182 ? 46.944 27.372 -13.435 1.00 41.31 182 ALA A CA 1
ATOM 1420 C C . ALA A 1 182 ? 45.662 27.852 -12.719 1.00 41.31 182 ALA A C 1
ATOM 1422 O O . ALA A 1 182 ? 44.550 27.641 -13.187 1.00 41.31 182 ALA A O 1
ATOM 1423 N N . SER A 1 183 ? 45.899 28.635 -11.660 1.00 41.97 183 SER A N 1
ATOM 1424 C CA . SER A 1 183 ? 45.173 29.851 -11.258 1.00 41.97 183 SER A CA 1
ATOM 1425 C C . SER A 1 183 ? 43.731 29.763 -10.745 1.00 41.97 183 SER A C 1
ATOM 1427 O O . SER A 1 183 ? 42.777 30.036 -11.463 1.00 41.97 183 SER A O 1
ATOM 1429 N N . ILE A 1 184 ? 43.613 29.618 -9.422 1.00 43.56 184 ILE A N 1
ATOM 1430 C CA . ILE A 1 184 ? 42.500 30.171 -8.636 1.00 43.56 184 ILE A CA 1
ATOM 1431 C C . ILE A 1 184 ? 43.038 31.405 -7.905 1.00 43.56 184 ILE A C 1
ATOM 1433 O O . ILE A 1 184 ? 44.048 31.320 -7.205 1.00 43.56 184 ILE A O 1
ATOM 1437 N N . LYS A 1 185 ? 42.394 32.558 -8.105 1.00 48.81 185 LYS A N 1
ATOM 1438 C CA . LYS A 1 185 ? 42.700 33.814 -7.416 1.00 48.81 185 LYS A CA 1
ATOM 1439 C C . LYS A 1 185 ? 41.410 34.397 -6.840 1.00 48.81 185 LYS A C 1
ATOM 1441 O O . LYS A 1 185 ? 40.473 34.623 -7.594 1.00 48.81 185 LYS A O 1
ATOM 1446 N N . ASP A 1 186 ? 41.440 34.586 -5.521 1.00 44.66 186 ASP A N 1
ATOM 1447 C CA . ASP A 1 186 ? 40.757 35.574 -4.674 1.00 44.66 186 ASP A CA 1
ATOM 1448 C C . ASP A 1 186 ? 39.340 36.049 -5.055 1.00 44.66 186 ASP A C 1
ATOM 1450 O O . ASP A 1 186 ? 39.151 36.725 -6.061 1.00 44.66 186 ASP A O 1
ATOM 1454 N N . GLN A 1 187 ? 38.376 35.890 -4.142 1.00 44.16 187 GLN A N 1
ATOM 1455 C CA . GLN A 1 187 ? 38.047 36.903 -3.118 1.00 44.16 187 GLN A CA 1
ATOM 1456 C C . GLN A 1 187 ? 36.825 36.442 -2.305 1.00 44.16 187 GLN A C 1
ATOM 1458 O O . GLN A 1 187 ? 35.734 36.306 -2.848 1.00 44.16 187 GLN A O 1
ATOM 1463 N N . ASN A 1 188 ? 37.002 36.259 -0.995 1.00 41.78 188 ASN A N 1
ATOM 1464 C CA . ASN A 1 188 ? 35.906 36.180 -0.031 1.00 41.78 188 ASN A CA 1
ATOM 1465 C C . ASN A 1 188 ? 36.184 37.229 1.052 1.00 41.78 188 ASN A C 1
ATOM 1467 O O . ASN A 1 188 ? 37.288 37.265 1.601 1.00 41.78 188 ASN A O 1
ATOM 1471 N N . LYS A 1 189 ? 35.227 38.128 1.284 1.00 46.56 189 LYS A N 1
ATOM 1472 C CA . LYS A 1 189 ? 35.328 39.241 2.226 1.00 46.56 189 LYS A CA 1
ATOM 1473 C C . LYS A 1 189 ? 34.043 39.314 3.047 1.00 46.56 189 LYS A C 1
ATOM 1475 O O . LYS A 1 189 ? 32.975 39.433 2.462 1.00 46.56 189 LYS A O 1
ATOM 1480 N N . ASP A 1 190 ? 34.248 39.268 4.361 1.00 51.31 190 ASP A N 1
ATOM 1481 C CA . ASP A 1 190 ? 33.422 39.753 5.472 1.00 51.31 190 ASP A CA 1
ATOM 1482 C C . ASP A 1 190 ? 31.948 39.310 5.525 1.00 51.31 190 ASP A C 1
ATOM 1484 O O . ASP A 1 190 ? 31.122 39.788 4.753 1.00 51.31 190 ASP A O 1
ATOM 1488 N N . ASN A 1 191 ? 31.586 38.489 6.522 1.00 45.00 191 ASN A N 1
ATOM 1489 C CA . ASN A 1 191 ? 30.839 39.007 7.678 1.00 45.00 191 ASN A CA 1
ATOM 1490 C C . ASN A 1 191 ? 30.483 37.954 8.746 1.00 45.00 191 ASN A C 1
ATOM 1492 O O . ASN A 1 191 ? 30.053 36.848 8.439 1.00 45.00 191 ASN A O 1
ATOM 1496 N N . GLU A 1 192 ? 30.621 38.432 9.986 1.00 43.97 192 GLU A N 1
ATOM 1497 C CA . GLU A 1 192 ? 29.730 38.256 11.145 1.00 43.97 192 GLU A CA 1
ATOM 1498 C C . GLU A 1 192 ? 29.670 36.904 11.878 1.00 43.97 192 GLU A C 1
ATOM 1500 O O . GLU A 1 192 ? 28.994 35.957 11.503 1.00 43.97 192 GLU A O 1
ATOM 1505 N N . ASP A 1 193 ? 30.411 36.921 12.988 1.00 45.06 193 ASP A N 1
ATOM 1506 C CA . ASP A 1 193 ? 29.912 36.883 14.366 1.00 45.06 193 ASP A CA 1
ATOM 1507 C C . ASP A 1 193 ? 29.223 35.636 14.947 1.00 45.06 193 ASP A C 1
ATOM 1509 O O . ASP A 1 193 ? 28.220 35.114 14.480 1.00 45.06 193 ASP A O 1
ATOM 1513 N N . GLU A 1 194 ? 29.765 35.334 16.127 1.00 42.69 194 GLU A N 1
ATOM 1514 C CA . GLU A 1 194 ? 29.141 34.734 17.297 1.00 42.69 194 GLU A CA 1
ATOM 1515 C C . GLU A 1 194 ? 28.881 33.215 17.343 1.00 42.69 194 GLU A C 1
ATOM 1517 O O . GLU A 1 194 ? 27.941 32.658 16.790 1.00 42.69 194 GLU A O 1
ATOM 1522 N N . ASN A 1 195 ? 29.651 32.619 18.267 1.00 44.47 195 ASN A N 1
ATOM 1523 C CA . ASN A 1 195 ? 29.140 31.787 19.358 1.00 44.47 195 ASN A CA 1
ATOM 1524 C C . ASN A 1 195 ? 29.019 30.281 19.083 1.00 44.47 195 ASN A C 1
ATOM 1526 O O . ASN A 1 195 ? 27.984 29.795 18.655 1.00 44.47 195 ASN A O 1
ATOM 1530 N N . GLU A 1 196 ? 30.030 29.514 19.506 1.00 39.03 196 GLU A N 1
ATOM 1531 C CA . GLU A 1 196 ? 29.760 28.358 20.369 1.00 39.03 196 GLU A CA 1
ATOM 1532 C C . GLU A 1 196 ? 31.024 27.856 21.079 1.00 39.03 196 GLU A C 1
ATOM 1534 O O . GLU A 1 196 ? 32.055 27.549 20.484 1.00 39.03 196 GLU A O 1
ATOM 1539 N N . SER A 1 197 ? 30.898 27.759 22.398 1.00 50.62 197 SER A N 1
ATOM 1540 C CA . SER A 1 197 ? 31.773 27.020 23.297 1.00 50.62 197 SER A CA 1
ATOM 1541 C C . SER A 1 197 ? 31.643 25.522 23.008 1.00 50.62 197 SER A C 1
ATOM 1543 O O . SER A 1 197 ? 30.527 25.003 23.046 1.00 50.62 197 SER A O 1
ATOM 1545 N N . LYS A 1 198 ? 32.744 24.797 22.771 1.00 44.62 198 LYS A N 1
ATOM 1546 C CA . LYS A 1 198 ? 32.719 23.329 22.819 1.00 44.62 198 LYS A CA 1
ATOM 1547 C C . LYS A 1 198 ? 34.000 22.725 23.368 1.00 44.62 198 LYS A C 1
ATOM 1549 O O . LYS A 1 198 ? 35.115 23.094 23.015 1.00 44.62 198 LYS A O 1
ATOM 1554 N N . ASN A 1 199 ? 33.730 21.808 24.285 1.00 43.00 199 ASN A N 1
ATOM 1555 C CA . ASN A 1 199 ? 34.638 21.038 25.098 1.00 43.00 199 ASN A CA 1
ATOM 1556 C C . ASN A 1 199 ? 35.547 20.116 24.288 1.00 43.00 199 ASN A C 1
ATOM 1558 O O . ASN A 1 199 ? 35.166 19.515 23.287 1.00 43.00 199 ASN A O 1
ATOM 1562 N N . ASP A 1 200 ? 36.724 19.985 24.873 1.00 43.97 200 ASP A N 1
ATOM 1563 C CA . ASP A 1 200 ? 37.795 19.025 24.685 1.00 43.97 200 ASP A CA 1
ATOM 1564 C C . ASP A 1 200 ? 37.338 17.589 25.011 1.00 43.97 200 ASP A C 1
ATOM 1566 O O . ASP A 1 200 ? 36.988 17.323 26.161 1.00 43.97 200 ASP A O 1
ATOM 1570 N N . ILE A 1 201 ? 37.343 16.677 24.026 1.00 52.19 201 ILE A N 1
ATOM 1571 C CA . ILE A 1 201 ? 37.458 15.219 24.238 1.00 52.19 201 ILE A CA 1
ATOM 1572 C C . ILE A 1 201 ? 38.271 14.594 23.087 1.00 52.19 201 ILE A C 1
ATOM 1574 O O . ILE A 1 201 ? 37.773 14.320 22.000 1.00 52.19 201 ILE A O 1
ATOM 1578 N N . THR A 1 202 ? 39.554 14.394 23.384 1.00 40.41 202 THR A N 1
ATOM 1579 C CA . THR A 1 202 ? 40.444 13.259 23.058 1.00 40.41 202 THR A CA 1
ATOM 1580 C C . THR A 1 202 ? 39.987 12.145 22.095 1.00 40.41 202 THR A C 1
ATOM 1582 O O . THR A 1 202 ? 39.057 11.397 22.382 1.00 40.41 202 THR A O 1
ATOM 1585 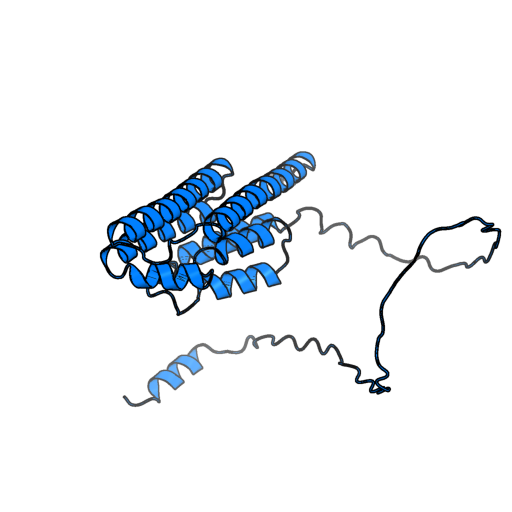N N . ASN A 1 203 ? 40.810 11.967 21.050 1.00 45.00 203 ASN A N 1
ATOM 1586 C CA . ASN A 1 203 ? 41.312 10.738 20.407 1.00 45.00 203 ASN A CA 1
ATOM 1587 C C . ASN A 1 203 ? 40.718 9.373 20.806 1.00 45.00 203 ASN A C 1
ATOM 1589 O O . ASN A 1 203 ? 40.857 8.945 21.951 1.00 45.00 203 ASN A O 1
ATOM 1593 N N . ASN A 1 204 ? 40.336 8.586 19.791 1.00 41.00 204 ASN A N 1
ATOM 1594 C CA . ASN A 1 204 ? 40.898 7.241 19.634 1.00 41.00 204 ASN A CA 1
ATOM 1595 C C . ASN A 1 204 ? 40.790 6.729 18.188 1.00 41.00 204 ASN A C 1
ATOM 1597 O O . ASN A 1 204 ? 39.701 6.572 17.643 1.00 41.00 204 ASN A O 1
ATOM 1601 N N . GLU A 1 205 ? 41.954 6.450 17.603 1.00 45.81 205 GLU A N 1
ATOM 1602 C CA . GLU A 1 205 ? 42.132 5.600 16.430 1.00 45.81 205 GLU A CA 1
ATOM 1603 C C . GLU A 1 205 ? 41.848 4.141 16.810 1.00 45.81 205 GLU A C 1
ATOM 1605 O O . GLU A 1 205 ? 42.407 3.627 17.779 1.00 45.81 205 GLU A O 1
ATOM 1610 N N . ALA A 1 206 ? 41.045 3.450 16.004 1.00 43.50 206 ALA A N 1
ATOM 1611 C CA . ALA A 1 206 ? 41.153 2.008 15.826 1.00 43.50 206 ALA A CA 1
ATOM 1612 C C . ALA A 1 206 ? 40.564 1.632 14.465 1.00 43.50 206 ALA A C 1
ATOM 1614 O O . ALA A 1 206 ? 39.351 1.572 14.276 1.00 43.50 206 ALA A O 1
ATOM 1615 N N . SER A 1 207 ? 41.458 1.380 13.514 1.00 43.97 207 SER A N 1
ATOM 1616 C CA . SER A 1 207 ? 41.168 0.661 12.282 1.00 43.97 207 SER A CA 1
ATOM 1617 C C . SER A 1 207 ? 40.591 -0.716 12.604 1.00 43.97 207 SER A C 1
ATOM 1619 O O . SER A 1 207 ? 41.162 -1.472 13.392 1.00 43.97 207 SER A O 1
ATOM 1621 N N . THR A 1 208 ? 39.500 -1.094 11.947 1.00 39.62 208 THR A N 1
ATOM 1622 C CA . THR A 1 208 ? 39.190 -2.506 11.708 1.00 39.62 208 THR A CA 1
ATOM 1623 C C . THR A 1 208 ? 38.536 -2.625 10.341 1.00 39.62 208 THR A C 1
ATOM 1625 O O . THR A 1 208 ? 37.359 -2.327 10.161 1.00 39.62 208 THR A O 1
ATOM 1628 N N . GLU A 1 209 ? 39.349 -3.034 9.373 1.00 44.28 209 GLU A N 1
ATOM 1629 C CA . GLU A 1 209 ? 38.934 -3.500 8.056 1.00 44.28 209 GLU A CA 1
ATOM 1630 C C . GLU A 1 209 ? 37.826 -4.551 8.216 1.00 44.28 209 GLU A C 1
ATOM 1632 O O . GLU A 1 209 ? 38.059 -5.642 8.738 1.00 44.28 209 GLU A O 1
ATOM 1637 N N . HIS A 1 210 ? 36.605 -4.227 7.789 1.00 39.53 210 HIS A N 1
ATOM 1638 C CA . HIS A 1 210 ? 35.579 -5.235 7.551 1.00 39.53 210 HIS A CA 1
ATOM 1639 C C . HIS A 1 210 ? 35.743 -5.730 6.119 1.00 39.53 210 HIS A C 1
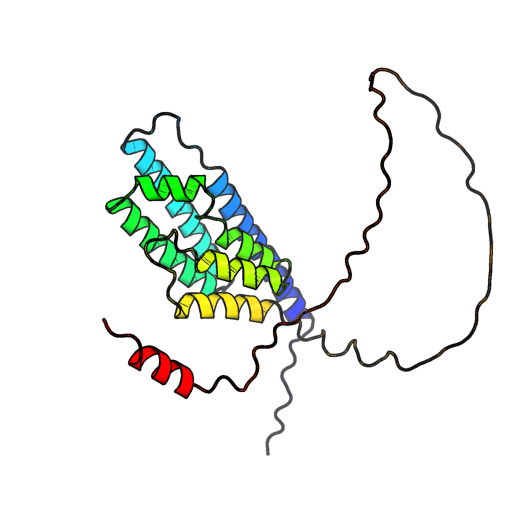ATOM 1641 O 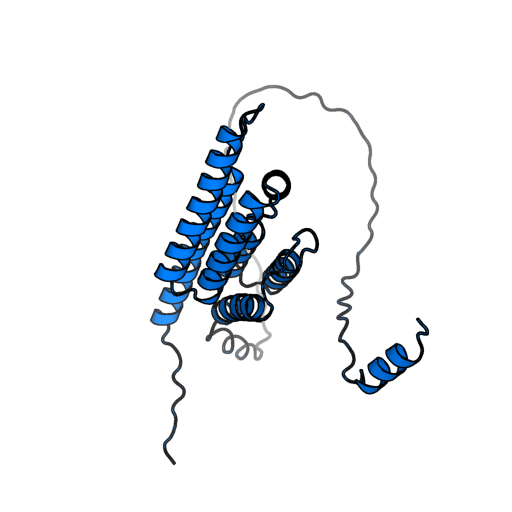O . HIS A 1 210 ? 35.381 -5.063 5.155 1.00 39.53 210 HIS A O 1
ATOM 1647 N N . SER A 1 211 ? 36.354 -6.908 6.008 1.00 40.69 211 SER A N 1
ATOM 1648 C CA . SER A 1 211 ? 36.316 -7.743 4.813 1.00 40.69 211 SER A CA 1
ATOM 1649 C C . SER A 1 211 ? 34.864 -7.948 4.381 1.00 40.69 211 SER A C 1
ATOM 1651 O O . SER A 1 211 ? 34.092 -8.606 5.080 1.00 40.69 211 SER A O 1
ATOM 1653 N N . SER A 1 212 ? 34.515 -7.421 3.211 1.00 45.59 212 SER A N 1
ATOM 1654 C CA . SER A 1 212 ? 33.302 -7.748 2.466 1.00 45.59 212 SER A CA 1
ATOM 1655 C C . SER A 1 212 ? 33.393 -9.193 1.967 1.00 45.59 212 SER A C 1
ATOM 1657 O O . SER A 1 212 ? 33.650 -9.458 0.794 1.00 45.59 212 SER A O 1
ATOM 1659 N N . ASN A 1 213 ? 33.227 -10.158 2.869 1.00 41.84 213 ASN A N 1
ATOM 1660 C CA . ASN A 1 213 ? 32.979 -11.533 2.469 1.00 41.84 213 ASN A CA 1
ATOM 1661 C C . ASN A 1 213 ? 31.533 -11.608 1.981 1.00 41.84 213 ASN A C 1
ATOM 1663 O O . ASN A 1 213 ? 30.609 -11.765 2.777 1.00 41.84 213 ASN A O 1
ATOM 1667 N N . ASN A 1 214 ? 31.362 -11.505 0.662 1.00 48.47 214 ASN A N 1
ATOM 1668 C CA . ASN A 1 214 ? 30.184 -11.967 -0.067 1.00 48.47 214 ASN A CA 1
ATOM 1669 C C . ASN A 1 214 ? 29.993 -13.467 0.197 1.00 48.47 214 ASN A C 1
ATOM 1671 O O . ASN A 1 214 ? 30.376 -14.317 -0.607 1.00 48.47 214 ASN A O 1
ATOM 1675 N N . ASN A 1 215 ? 29.432 -13.801 1.355 1.00 43.31 215 ASN A N 1
ATOM 1676 C CA . ASN A 1 215 ? 29.039 -15.153 1.701 1.00 43.31 215 ASN A CA 1
ATOM 1677 C C . ASN A 1 215 ? 27.625 -15.369 1.160 1.00 43.31 215 ASN A C 1
ATOM 1679 O O . ASN A 1 215 ? 26.629 -15.287 1.873 1.00 43.31 215 ASN A O 1
ATOM 1683 N N . TYR A 1 216 ? 27.557 -15.561 -0.155 1.00 43.56 216 TYR A N 1
ATOM 1684 C CA . TYR A 1 216 ? 26.358 -15.992 -0.853 1.00 43.56 216 TYR A CA 1
ATOM 1685 C C . TYR A 1 216 ? 26.016 -17.389 -0.313 1.00 43.56 216 TYR A C 1
ATOM 1687 O O . TYR A 1 216 ? 26.632 -18.377 -0.717 1.00 43.56 216 TYR A O 1
ATOM 1695 N N . LEU A 1 217 ? 25.072 -17.484 0.630 1.00 49.38 217 LEU A N 1
ATOM 1696 C CA . LEU A 1 217 ? 24.435 -18.747 1.005 1.00 49.38 217 LEU A CA 1
ATOM 1697 C C . LEU A 1 217 ? 23.631 -19.241 -0.205 1.00 49.38 217 LEU A C 1
ATOM 1699 O O . LEU A 1 217 ? 22.416 -19.081 -0.292 1.00 49.38 217 LEU A O 1
ATOM 1703 N N . ARG A 1 218 ? 24.331 -19.814 -1.187 1.00 47.69 218 ARG A N 1
ATOM 1704 C CA . ARG A 1 218 ? 23.700 -20.648 -2.202 1.00 47.69 218 ARG A CA 1
ATOM 1705 C C . ARG A 1 218 ? 23.222 -21.888 -1.467 1.00 47.69 218 ARG A C 1
ATOM 1707 O O . ARG A 1 218 ? 24.035 -22.684 -1.007 1.00 47.69 218 ARG A O 1
ATOM 1714 N N . TRP A 1 219 ? 21.911 -22.016 -1.324 1.00 62.38 219 TRP A N 1
ATOM 1715 C CA . TRP A 1 219 ? 21.289 -23.281 -0.972 1.00 62.38 219 TRP A CA 1
ATOM 1716 C C . TRP A 1 219 ? 21.771 -24.322 -1.985 1.00 62.38 219 TRP A C 1
ATOM 1718 O O . TRP A 1 219 ? 21.614 -24.129 -3.194 1.00 62.38 219 TRP A O 1
ATOM 1728 N N . ASP A 1 220 ? 22.442 -25.365 -1.500 1.00 56.94 220 ASP A N 1
ATOM 1729 C CA . ASP A 1 220 ? 22.890 -26.467 -2.344 1.00 56.94 220 ASP A CA 1
ATOM 1730 C C . ASP A 1 220 ? 21.671 -27.084 -3.044 1.00 56.94 220 ASP A C 1
ATOM 1732 O O . ASP A 1 220 ? 20.625 -27.295 -2.427 1.00 56.94 220 ASP A O 1
ATOM 1736 N N . GLN A 1 221 ? 21.800 -27.393 -4.337 1.00 58.28 221 GLN A N 1
ATOM 1737 C CA . GLN A 1 221 ? 20.736 -28.036 -5.126 1.00 58.28 221 GLN A CA 1
ATOM 1738 C C . GLN A 1 221 ? 20.419 -29.476 -4.670 1.00 58.28 221 GLN A C 1
ATOM 1740 O O . GLN A 1 221 ? 19.499 -30.092 -5.202 1.00 58.28 221 GLN A O 1
ATOM 1745 N N . ASP A 1 222 ? 21.137 -29.987 -3.669 1.00 61.41 222 ASP A N 1
ATOM 1746 C CA . ASP A 1 222 ? 21.024 -31.344 -3.125 1.00 61.41 222 ASP A CA 1
ATOM 1747 C C . ASP A 1 222 ? 20.137 -31.444 -1.866 1.00 61.41 222 ASP A C 1
ATOM 1749 O O . ASP A 1 222 ? 20.219 -32.414 -1.106 1.00 61.41 222 ASP A O 1
ATOM 1753 N N . ILE A 1 223 ? 19.226 -30.490 -1.629 1.00 60.69 223 ILE A N 1
ATOM 1754 C CA . ILE A 1 223 ? 18.133 -30.734 -0.674 1.00 60.69 223 ILE A CA 1
ATOM 1755 C C . ILE A 1 223 ? 17.136 -31.700 -1.318 1.00 60.69 223 ILE A C 1
ATOM 1757 O O . ILE A 1 223 ? 16.181 -31.315 -1.992 1.00 60.69 223 ILE A O 1
ATOM 1761 N N . HIS A 1 224 ? 17.366 -32.993 -1.100 1.00 68.62 224 HIS A N 1
ATOM 1762 C CA . HIS A 1 224 ? 16.426 -34.031 -1.492 1.00 68.62 224 HIS A CA 1
ATOM 1763 C C . HIS A 1 224 ? 15.130 -33.890 -0.673 1.00 68.62 224 HIS A C 1
ATOM 1765 O O . HIS A 1 224 ? 15.180 -33.964 0.560 1.00 68.62 224 HIS A O 1
ATOM 1771 N N . PRO A 1 225 ? 13.952 -33.770 -1.316 1.00 67.19 225 PRO A N 1
ATOM 1772 C CA . PRO A 1 225 ? 12.666 -33.629 -0.620 1.00 67.19 225 PRO A CA 1
ATOM 1773 C C . PRO A 1 225 ? 12.335 -34.827 0.289 1.00 67.19 225 PRO A C 1
ATOM 1775 O O . PRO A 1 225 ? 11.471 -34.745 1.159 1.00 67.19 225 PRO A O 1
ATOM 1778 N N . GLU A 1 226 ? 13.048 -35.942 0.126 1.00 73.44 226 GLU A N 1
ATOM 1779 C CA . GLU A 1 226 ? 12.888 -37.150 0.932 1.00 73.44 226 GLU A CA 1
ATOM 1780 C C . GLU A 1 226 ? 13.381 -36.984 2.380 1.00 73.44 226 GLU A C 1
ATOM 1782 O O . GLU A 1 226 ? 12.813 -37.595 3.286 1.00 73.44 226 GLU A O 1
ATOM 1787 N N . LEU A 1 227 ? 14.365 -36.108 2.634 1.00 73.50 227 LEU A N 1
ATOM 1788 C CA . LEU A 1 227 ? 14.856 -35.840 3.993 1.00 73.50 227 LEU A CA 1
ATOM 1789 C C . LEU A 1 227 ? 13.827 -35.081 4.843 1.00 73.50 227 LEU A C 1
ATOM 1791 O O . LEU A 1 227 ? 13.728 -35.317 6.047 1.00 73.50 227 LEU A O 1
ATOM 1795 N N . LEU A 1 228 ? 13.011 -34.228 4.216 1.00 69.88 228 LEU A N 1
ATOM 1796 C CA . LEU A 1 228 ? 11.945 -33.490 4.898 1.00 69.88 228 LEU A CA 1
ATOM 1797 C C . LEU A 1 228 ? 10.832 -34.437 5.386 1.00 69.88 228 LEU A C 1
ATOM 1799 O O . LEU A 1 228 ? 10.329 -34.293 6.500 1.00 69.88 228 LEU A O 1
ATOM 1803 N N . ASN A 1 229 ? 10.497 -35.456 4.587 1.00 73.50 229 ASN A N 1
ATOM 1804 C CA . ASN A 1 229 ? 9.518 -36.478 4.967 1.00 73.50 229 ASN A CA 1
ATOM 1805 C C . ASN A 1 229 ? 10.020 -37.394 6.091 1.00 73.50 229 ASN A C 1
ATOM 1807 O O . ASN A 1 229 ? 9.230 -37.785 6.949 1.00 73.50 229 ASN A O 1
ATOM 1811 N N . ALA A 1 230 ? 11.314 -37.725 6.112 1.00 77.50 230 ALA A N 1
ATOM 1812 C CA . ALA A 1 230 ? 11.899 -38.515 7.194 1.00 77.50 230 ALA A CA 1
ATOM 1813 C C . ALA A 1 230 ? 11.852 -37.762 8.537 1.00 77.50 230 ALA A C 1
ATOM 1815 O O . ALA A 1 230 ? 11.460 -38.336 9.551 1.00 77.50 230 ALA A O 1
ATOM 1816 N N . PHE A 1 231 ? 12.158 -36.459 8.533 1.00 77.44 231 PHE A N 1
ATOM 1817 C CA . PHE A 1 231 ? 12.143 -35.629 9.741 1.00 77.44 231 PHE A CA 1
ATOM 1818 C C . PHE A 1 231 ? 10.743 -35.508 10.373 1.00 77.44 231 PHE A C 1
ATOM 1820 O O . PHE A 1 231 ? 10.600 -35.601 11.593 1.00 77.44 231 PHE A O 1
ATOM 1827 N N . LEU A 1 232 ? 9.696 -35.374 9.551 1.00 75.81 232 LEU A N 1
ATOM 1828 C CA . LEU A 1 232 ? 8.305 -35.307 10.024 1.00 75.81 232 LEU A CA 1
ATOM 1829 C C . LEU A 1 232 ? 7.768 -36.648 10.548 1.00 75.81 232 LEU A C 1
ATOM 1831 O O . LEU A 1 232 ? 6.812 -36.664 11.318 1.00 75.81 232 LEU A O 1
ATOM 1835 N N . GLN A 1 233 ? 8.357 -37.776 10.144 1.00 79.38 233 GLN A N 1
ATOM 1836 C CA . GLN A 1 233 ? 7.979 -39.096 10.662 1.00 79.38 233 GLN A CA 1
ATOM 1837 C C . GLN A 1 233 ? 8.666 -39.442 11.986 1.00 79.38 233 GLN A C 1
ATOM 1839 O O . GLN A 1 233 ? 8.161 -40.282 12.730 1.00 79.38 233 GLN A O 1
ATOM 1844 N N . GLU A 1 234 ? 9.803 -38.813 12.289 1.00 74.75 234 GLU A N 1
ATOM 1845 C CA . GLU A 1 234 ? 10.609 -39.126 13.473 1.00 74.75 234 GLU A CA 1
ATOM 1846 C C . GLU A 1 234 ? 10.300 -38.224 14.679 1.00 74.75 234 GLU A C 1
ATOM 1848 O O . GLU A 1 234 ? 10.889 -38.400 15.742 1.00 74.75 234 GLU A O 1
ATOM 1853 N N . THR A 1 235 ? 9.348 -37.293 14.556 1.00 62.03 235 THR A N 1
ATOM 1854 C CA . THR A 1 235 ? 8.829 -36.508 15.686 1.00 62.03 235 THR A CA 1
ATOM 1855 C C . THR A 1 235 ? 7.564 -37.170 16.249 1.00 62.03 235 THR A C 1
ATOM 1857 O O . THR A 1 235 ? 6.509 -37.123 15.613 1.00 62.03 235 THR A O 1
ATOM 1860 N N . PRO A 1 236 ? 7.625 -37.820 17.430 1.00 65.19 236 PRO A N 1
ATOM 1861 C CA . PRO A 1 236 ? 6.426 -38.282 18.118 1.00 65.19 236 PRO A CA 1
ATOM 1862 C C . PRO A 1 236 ? 5.600 -37.073 18.598 1.00 65.19 236 PRO A C 1
ATOM 1864 O O . PRO A 1 236 ? 6.182 -36.010 18.827 1.00 65.19 236 PRO A O 1
ATOM 1867 N N . PRO A 1 237 ? 4.274 -37.232 18.758 1.00 65.62 237 PRO A N 1
ATOM 1868 C CA . PRO A 1 237 ? 3.367 -36.157 19.168 1.00 65.62 237 PRO A CA 1
ATOM 1869 C C . PRO A 1 237 ? 3.642 -35.612 20.574 1.00 65.62 237 PRO A C 1
ATOM 1871 O O . PRO A 1 237 ? 4.157 -36.374 21.429 1.00 65.62 237 PRO A O 1
#

Radius of gyration: 27.35 Å;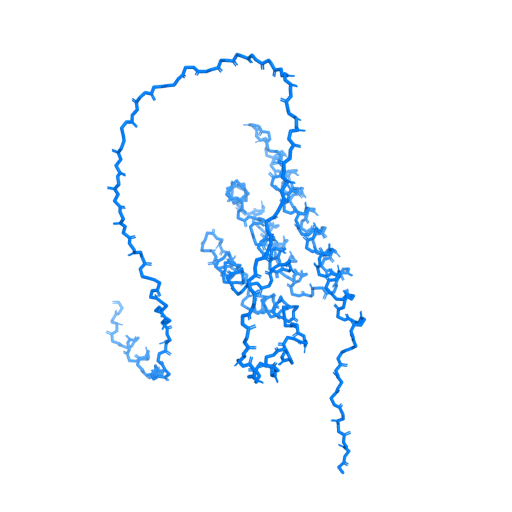 chains: 1; bounding box: 68×79×66 Å